Protein AF-A0A7C3VGQ8-F1 (afdb_monomer_lite)

pLDDT: mean 79.87, std 15.28, range [36.5, 98.25]

Secondary structure (DSSP, 8-state):
-------GGGTTTEEEETTEEEEEGGGTT-HHHHHHHHHHHTT-TT-EEEEE-HHHHHHHHTTTTTT--S---HHHHHHHHHHHHHHHHHTT-SEEEEEEETTSEEEEEEEETTEEEEEEEEEHHHHHHHHHHHHHHHS-TT----TTS-EEEEEETTTSTTTS-TTEEEEEEEEEEETTEEEEEEEEEE----------HHHHHHHHHHTTSS-HHHHHHHHHHHHHHHHHHHHTT---

Sequence (240 aa):
MSDIEIPQELKSAVKFNNNKLYVIANYRAHSLFLSLESRLKKQIENLTVEIVPAEDIIKIESGLLALKDNSLTDERIINTYKKIFESAASVSASDIHILKFNELYTDIFFRTDGKLSKYSQATYQEGEQIMRSIYQNISMSDVSYIENSYQAGQIHSFDRAGLLPESVSSIRIQRGPMMNGHYMVLRLLYKENSNKVHVNAAKIGQILLDKKLITQEVLNESLKIQKERKLKGKYIKLGD

Radius of gyration: 28.61 Å; chains: 1; bounding box: 56×46×89 Å

Foldseek 3Di:
DPDLDDPPVCLQAWDDDPLEIEGAQVCCPPPSVVVSQVVVVVVRVSRHYHHDHSVVSVCVVVVVPVPDDPDCDLVNLLVVVLVVQVVLVVLPFQKWKWAQFPQHWIWIWTHDPNDIDTDDIGHNVSSVSNVQSVCVVAADPDDHDDQADWDKGKHACVVPPPSHDPQFGMWIWIKHADPGGIMIMIGTHGDPPPVPVVPPVVNVLVVCCVVVVDDPVVSVVVVVVVVVVVVVVVVVPPDD

Structure (mmCIF, N/CA/C/O backbone):
data_AF-A0A7C3VGQ8-F1
#
_entry.id   AF-A0A7C3VGQ8-F1
#
loop_
_atom_site.group_PDB
_atom_site.id
_atom_site.type_symbol
_atom_site.label_atom_id
_atom_site.label_alt_id
_atom_site.label_comp_id
_atom_site.label_asym_id
_atom_site.label_entity_id
_atom_site.label_seq_id
_atom_site.pdbx_PDB_ins_code
_atom_site.Cartn_x
_atom_site.Cartn_y
_atom_site.Cartn_z
_atom_site.occupancy
_atom_site.B_iso_or_equiv
_atom_site.auth_seq_id
_atom_site.auth_comp_id
_atom_site.auth_asym_id
_atom_site.auth_atom_id
_atom_site.pdbx_PDB_model_num
ATOM 1 N N . MET A 1 1 ? -12.268 -5.706 40.079 1.00 44.88 1 MET A N 1
ATOM 2 C CA . MET A 1 1 ? -12.588 -5.567 38.644 1.00 44.88 1 MET A CA 1
ATOM 3 C C . MET A 1 1 ? -13.644 -6.610 38.356 1.00 44.88 1 MET A C 1
ATOM 5 O O . MET A 1 1 ? -13.401 -7.767 38.656 1.00 44.88 1 MET A O 1
ATOM 9 N N . SER A 1 2 ? -14.841 -6.203 37.951 1.00 48.00 2 SER A N 1
ATOM 10 C CA . SER A 1 2 ? -15.907 -7.131 37.568 1.00 48.00 2 SER A CA 1
ATOM 11 C C . SER A 1 2 ? -15.451 -7.922 36.343 1.00 48.00 2 SER A C 1
ATOM 13 O O . SER A 1 2 ? -15.086 -7.312 35.338 1.00 48.00 2 SER A O 1
ATOM 15 N N . ASP A 1 3 ? -15.449 -9.253 36.430 1.00 61.34 3 ASP A N 1
ATOM 16 C CA . ASP A 1 3 ? -15.195 -10.113 35.275 1.00 61.34 3 ASP A CA 1
ATOM 17 C C . ASP A 1 3 ? -16.254 -9.825 34.212 1.00 61.34 3 ASP A C 1
ATOM 19 O O . ASP A 1 3 ? -17.457 -9.995 34.427 1.00 61.34 3 ASP A O 1
ATOM 23 N N . ILE A 1 4 ? -15.811 -9.312 33.067 1.00 77.06 4 ILE A N 1
ATOM 24 C CA . ILE A 1 4 ? -16.708 -9.005 31.962 1.00 77.06 4 ILE A CA 1
ATOM 25 C C . ILE A 1 4 ? -17.105 -10.311 31.292 1.00 77.06 4 ILE A C 1
ATOM 27 O O . ILE A 1 4 ? -16.309 -10.955 30.610 1.00 77.06 4 ILE A O 1
ATOM 31 N N . GLU A 1 5 ? -18.366 -10.688 31.469 1.00 80.94 5 GLU A N 1
ATOM 32 C CA . GLU A 1 5 ? -18.902 -11.907 30.887 1.00 80.94 5 GLU A CA 1
ATOM 33 C C . GLU A 1 5 ? -19.219 -11.710 29.396 1.00 80.94 5 GLU A C 1
ATOM 35 O O . GLU A 1 5 ? -20.177 -11.027 29.007 1.00 80.94 5 GLU A O 1
ATOM 40 N N . ILE A 1 6 ? -18.383 -12.317 28.551 1.00 85.12 6 ILE A N 1
ATOM 41 C CA . ILE A 1 6 ? -18.597 -12.417 27.105 1.00 85.12 6 ILE A CA 1
ATOM 42 C C . ILE A 1 6 ? -19.493 -13.642 26.831 1.00 85.12 6 ILE A C 1
ATOM 44 O O . ILE A 1 6 ? -19.136 -14.745 27.264 1.00 85.12 6 ILE A O 1
ATOM 48 N N . PRO A 1 7 ? -20.620 -13.487 26.099 1.00 85.56 7 PRO A N 1
ATOM 49 C CA . PRO A 1 7 ? -21.481 -14.601 25.689 1.00 85.56 7 PRO A CA 1
ATOM 50 C C . PRO A 1 7 ? -20.688 -15.727 25.017 1.00 85.56 7 PRO A C 1
ATOM 52 O O . PRO A 1 7 ? -19.769 -15.452 24.243 1.00 85.56 7 PRO A O 1
ATOM 55 N N . GLN A 1 8 ? -21.042 -16.987 25.291 1.00 81.31 8 GLN A N 1
ATOM 56 C CA . GLN A 1 8 ? -20.317 -18.168 24.793 1.00 81.31 8 GLN A CA 1
ATOM 57 C C . GLN A 1 8 ? -20.163 -18.158 23.266 1.00 81.31 8 GLN A C 1
ATOM 59 O O . GLN A 1 8 ? -19.090 -18.451 22.748 1.00 81.31 8 GLN A O 1
ATOM 64 N N . GLU A 1 9 ? -21.202 -17.721 22.559 1.00 83.06 9 GLU A N 1
ATOM 65 C CA . GLU A 1 9 ? -21.267 -17.623 21.101 1.00 83.06 9 GLU A CA 1
ATOM 66 C C . GLU A 1 9 ? -20.282 -16.596 20.527 1.00 83.06 9 GLU A C 1
ATOM 68 O O . GLU A 1 9 ? -19.906 -16.677 19.359 1.00 83.06 9 GLU A O 1
ATOM 73 N N . LEU A 1 10 ? -19.858 -15.624 21.339 1.00 86.19 10 LEU A N 1
ATOM 74 C CA . LEU A 1 10 ? -18.918 -14.577 20.949 1.00 86.19 10 LEU A CA 1
ATOM 75 C C . LEU A 1 10 ? -17.484 -14.861 21.400 1.00 86.19 10 LEU A C 1
ATOM 77 O O . LEU A 1 10 ? -16.573 -14.180 20.936 1.00 86.19 10 LEU A O 1
ATOM 81 N N . LYS A 1 11 ? -17.240 -15.855 22.265 1.00 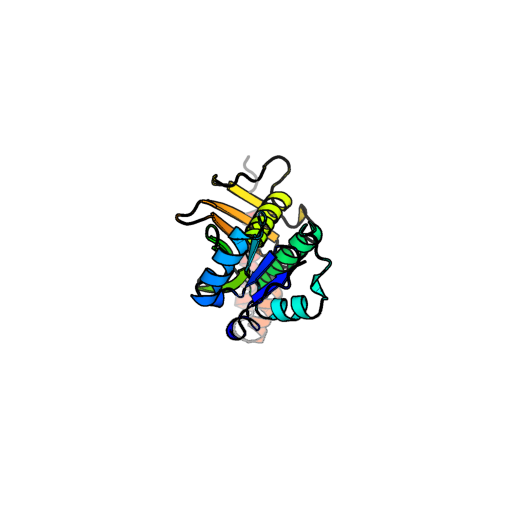83.50 11 LYS A N 1
ATOM 82 C CA . LYS A 1 11 ? -15.909 -16.085 22.861 1.00 83.50 11 LYS A CA 1
ATOM 83 C C . LYS A 1 11 ? -14.807 -16.388 21.850 1.00 83.50 11 LYS A C 1
ATOM 85 O O . LYS A 1 11 ? -13.643 -16.110 22.139 1.00 83.50 11 LYS A O 1
ATOM 90 N N . SER A 1 12 ? -15.154 -16.959 20.699 1.00 81.69 12 SER A N 1
ATOM 91 C CA . SER A 1 12 ? -14.214 -17.250 19.610 1.00 81.69 12 SER A CA 1
ATOM 92 C C . SER A 1 12 ? -13.908 -16.036 18.727 1.00 81.69 12 SER A C 1
ATOM 94 O O . SER A 1 12 ? -12.920 -16.055 18.000 1.00 81.69 12 SER A O 1
ATOM 96 N N . ALA A 1 13 ? -14.732 -14.986 18.781 1.00 83.25 13 ALA A N 1
ATOM 97 C CA . ALA A 1 13 ? -14.664 -13.841 17.872 1.00 83.25 13 ALA A CA 1
ATOM 98 C C . ALA A 1 13 ? -14.472 -12.491 18.573 1.00 83.25 13 ALA A C 1
ATOM 100 O O . ALA A 1 13 ? -14.206 -11.493 17.902 1.00 83.25 13 ALA A O 1
ATOM 101 N N . VAL A 1 14 ? -14.636 -12.447 19.897 1.00 88.44 14 VAL A N 1
ATOM 102 C CA . VAL A 1 14 ? -14.617 -11.230 20.706 1.00 88.44 14 VAL A CA 1
ATOM 103 C C . VAL A 1 14 ? -13.768 -11.447 21.949 1.00 88.44 14 VAL A C 1
ATOM 105 O O . VAL A 1 14 ? -13.950 -12.437 22.659 1.00 88.44 14 VAL A O 1
ATOM 108 N N . LYS A 1 15 ? -12.877 -10.500 22.249 1.00 87.81 15 LYS A N 1
ATOM 109 C CA . LYS A 1 15 ? -12.087 -10.480 23.489 1.00 87.81 15 LYS A CA 1
ATOM 110 C C . LYS A 1 15 ? -12.128 -9.099 24.119 1.00 87.81 15 LYS A C 1
ATOM 112 O O . LYS A 1 15 ? -12.192 -8.094 23.420 1.00 87.81 15 LYS A O 1
ATOM 117 N N . PHE A 1 16 ? -12.071 -9.054 25.442 1.00 86.25 16 PHE A N 1
ATOM 118 C CA . PHE A 1 16 ? -12.001 -7.813 26.201 1.00 86.25 16 PHE A CA 1
ATOM 119 C C . PHE A 1 16 ? -10.671 -7.745 26.954 1.00 86.25 16 PHE A C 1
ATOM 121 O O . PHE A 1 16 ? -10.320 -8.691 27.654 1.00 86.25 16 PHE A O 1
ATOM 128 N N . ASN A 1 17 ? -9.939 -6.640 26.816 1.00 82.94 17 ASN A N 1
ATOM 129 C CA . ASN A 1 17 ? -8.706 -6.384 27.561 1.00 82.94 17 ASN A CA 1
ATOM 130 C C . ASN A 1 17 ? -8.489 -4.868 27.717 1.00 82.94 17 ASN A C 1
ATOM 132 O O . ASN A 1 17 ? -8.657 -4.140 26.749 1.00 82.94 17 ASN A O 1
ATOM 136 N N . ASN A 1 18 ? -8.113 -4.380 28.904 1.00 78.50 18 ASN A N 1
ATOM 137 C CA . ASN A 1 18 ? -7.766 -2.970 29.168 1.00 78.50 18 ASN A CA 1
ATOM 138 C C . ASN A 1 18 ? -8.744 -1.933 28.573 1.00 78.50 18 ASN A C 1
ATOM 140 O O . ASN A 1 18 ? -8.329 -0.996 27.893 1.00 78.50 18 ASN A O 1
ATOM 144 N N . ASN A 1 19 ? -10.052 -2.101 28.807 1.00 82.19 19 ASN A N 1
ATOM 145 C CA . ASN A 1 19 ? -11.114 -1.239 28.257 1.00 82.19 19 ASN A CA 1
ATOM 146 C C . ASN A 1 19 ? -11.184 -1.213 26.714 1.00 82.19 19 ASN A C 1
ATOM 148 O O . ASN A 1 19 ? -11.828 -0.340 26.132 1.00 82.19 19 ASN A O 1
ATOM 152 N N . LYS A 1 20 ? -10.568 -2.191 26.047 1.00 84.06 20 LYS A N 1
ATOM 153 C CA . LYS A 1 20 ? -10.696 -2.453 24.613 1.00 84.06 20 LYS A CA 1
ATOM 154 C C . LYS A 1 20 ? -11.477 -3.732 24.371 1.00 84.06 20 LYS A C 1
ATOM 156 O O . LYS A 1 20 ? -11.222 -4.764 24.993 1.00 84.06 20 LYS A O 1
ATOM 161 N N . LEU A 1 21 ? -12.416 -3.659 23.437 1.00 88.88 21 LEU A N 1
ATOM 162 C CA . LEU A 1 21 ? -13.170 -4.790 22.925 1.00 88.88 21 LEU A CA 1
ATOM 163 C C . LEU A 1 21 ? -12.677 -5.106 21.512 1.00 88.88 21 LEU A C 1
ATOM 165 O O . LEU A 1 21 ? -12.912 -4.348 20.575 1.00 88.88 21 LEU A O 1
ATOM 169 N N . TYR A 1 22 ? -11.990 -6.227 21.367 1.00 86.75 22 TYR A N 1
ATOM 170 C CA . TYR A 1 22 ? -11.474 -6.722 20.100 1.00 86.75 22 TYR A CA 1
ATOM 171 C C . TYR A 1 22 ? -12.524 -7.607 19.441 1.00 86.75 22 TYR A C 1
ATOM 173 O O . TYR A 1 22 ? -13.058 -8.492 20.107 1.00 86.75 22 TYR A O 1
ATOM 181 N N . VAL A 1 23 ? -12.829 -7.388 18.163 1.00 89.75 23 VAL A N 1
ATOM 182 C CA . VAL A 1 23 ? -13.857 -8.142 17.429 1.00 89.75 23 VAL A CA 1
ATOM 183 C C . VAL A 1 23 ? -13.416 -8.460 16.005 1.00 89.75 23 VAL A C 1
ATOM 185 O O . VAL A 1 23 ? -12.839 -7.622 15.322 1.00 89.75 23 VAL A O 1
ATOM 188 N N . ILE A 1 24 ? -13.715 -9.660 15.515 1.00 84.31 24 ILE A N 1
ATOM 189 C CA . ILE A 1 24 ? -13.504 -9.991 14.097 1.00 84.31 24 ILE A CA 1
ATOM 190 C C . ILE A 1 24 ? -14.493 -9.199 13.234 1.00 84.31 24 ILE A C 1
ATOM 192 O O . ILE A 1 24 ? -15.669 -9.105 13.581 1.00 84.31 24 ILE A O 1
ATOM 196 N N . ALA A 1 25 ? -14.057 -8.679 12.081 1.00 78.06 25 ALA A N 1
ATOM 197 C CA . ALA A 1 25 ? -14.872 -7.816 11.210 1.00 78.06 25 ALA A CA 1
ATOM 198 C C . ALA A 1 25 ? -16.295 -8.357 10.952 1.00 78.06 25 ALA A C 1
ATOM 200 O O . ALA A 1 25 ? -17.276 -7.630 11.103 1.00 78.06 25 ALA A O 1
ATOM 201 N N . ASN A 1 26 ? -16.421 -9.658 10.671 1.00 78.06 26 ASN A N 1
ATOM 202 C CA . ASN A 1 26 ? -17.703 -10.314 10.380 1.00 78.06 26 ASN A CA 1
ATOM 203 C C . ASN A 1 26 ? -18.673 -10.360 11.579 1.00 78.06 26 ASN A C 1
ATOM 205 O O . ASN A 1 26 ? -19.868 -10.563 11.390 1.00 78.06 26 ASN A O 1
ATOM 209 N N . TYR A 1 27 ? -18.179 -10.161 12.803 1.00 84.25 27 TYR A N 1
ATOM 210 C CA . TYR A 1 27 ? -18.972 -10.174 14.035 1.00 84.25 27 TYR A CA 1
ATOM 211 C C . TYR A 1 27 ? -19.335 -8.772 14.537 1.00 84.25 27 TYR A C 1
ATOM 213 O O . TYR A 1 27 ? -20.132 -8.645 15.465 1.00 84.25 27 TYR A O 1
ATOM 221 N N . ARG A 1 28 ? -18.829 -7.703 13.903 1.00 84.62 28 ARG A N 1
ATOM 222 C CA . ARG A 1 28 ? -19.095 -6.313 14.313 1.00 84.62 28 ARG A CA 1
ATOM 223 C C . ARG A 1 28 ? -20.581 -5.943 14.274 1.00 84.62 28 ARG A C 1
ATOM 225 O O . ARG A 1 28 ? -21.036 -5.172 15.119 1.00 84.62 28 ARG A O 1
ATOM 232 N N . ALA A 1 29 ? -21.308 -6.478 13.293 1.00 83.69 29 ALA A N 1
ATOM 233 C CA . ALA A 1 29 ? -22.745 -6.273 13.107 1.00 83.69 29 ALA A CA 1
ATOM 234 C C . ALA A 1 29 ? -23.602 -7.382 13.749 1.00 83.69 29 ALA A C 1
ATOM 236 O O . ALA A 1 29 ? -24.825 -7.374 13.619 1.00 83.69 29 ALA A O 1
ATOM 237 N N . HIS A 1 30 ? -22.982 -8.347 14.438 1.00 87.19 30 HIS A N 1
ATOM 238 C CA . HIS A 1 30 ? -23.707 -9.431 15.088 1.00 87.19 30 HIS A CA 1
ATOM 239 C C . HIS A 1 30 ? -24.573 -8.874 16.228 1.00 87.19 30 HIS A C 1
ATOM 241 O O . HIS A 1 30 ? -24.090 -8.118 17.073 1.00 87.19 30 HIS A O 1
ATOM 247 N N . SER A 1 31 ? -25.846 -9.270 16.295 1.00 86.75 31 SER A N 1
ATOM 248 C CA . SER A 1 31 ? -26.821 -8.732 17.262 1.00 86.75 31 SER A CA 1
ATOM 249 C C . SER A 1 31 ? -26.349 -8.852 18.718 1.00 86.75 31 SER A C 1
ATOM 251 O O . SER A 1 31 ? -26.423 -7.891 19.485 1.00 86.75 31 SER A O 1
ATOM 253 N N . LEU A 1 32 ? -25.782 -10.007 19.082 1.00 89.8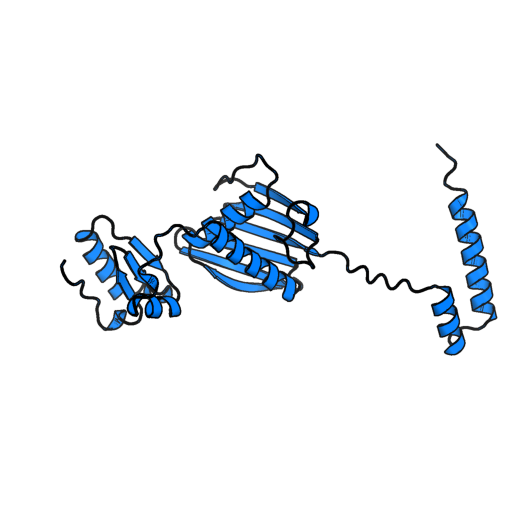1 32 LEU A N 1
ATOM 254 C CA . LEU A 1 32 ? -25.200 -10.235 20.410 1.00 89.81 32 LEU A CA 1
ATOM 255 C C . LEU A 1 32 ? -24.013 -9.308 20.710 1.00 89.81 32 LEU A C 1
ATOM 257 O O . LEU A 1 32 ? -23.862 -8.861 21.845 1.00 89.81 32 LEU A O 1
ATOM 261 N N . PHE A 1 33 ? -23.183 -8.997 19.708 1.00 91.38 33 PHE A N 1
ATOM 262 C CA . PHE A 1 33 ? -22.040 -8.106 19.891 1.00 91.38 33 PHE A CA 1
ATOM 263 C C . PHE A 1 33 ? -22.501 -6.674 20.159 1.00 91.38 33 PHE A C 1
ATOM 265 O O . PHE A 1 33 ? -22.016 -6.040 21.090 1.00 91.38 33 PHE A O 1
ATOM 272 N N . LEU A 1 34 ? -23.487 -6.187 19.402 1.00 90.12 34 LEU A N 1
ATOM 273 C CA . LEU A 1 34 ? -24.065 -4.855 19.601 1.00 90.12 34 LEU A CA 1
ATOM 274 C C . LEU A 1 34 ? -24.692 -4.706 20.995 1.00 90.12 34 LEU A C 1
ATOM 276 O O . LEU A 1 34 ? -24.525 -3.677 21.652 1.00 90.12 34 LEU A O 1
ATOM 280 N N . SER A 1 35 ? -25.377 -5.752 21.470 1.00 90.56 35 SER A N 1
ATOM 281 C CA . SER A 1 35 ? -25.932 -5.794 22.827 1.00 90.56 35 SER A CA 1
ATOM 282 C C . SER A 1 35 ? -24.833 -5.741 23.896 1.00 90.56 35 SER A C 1
ATOM 284 O O . SER A 1 35 ? -24.914 -4.939 24.831 1.00 90.56 35 SER A O 1
ATOM 286 N N . LEU A 1 36 ? -23.768 -6.535 23.724 1.00 90.50 36 LEU A N 1
ATOM 287 C CA . LEU A 1 36 ? -22.600 -6.537 24.605 1.00 90.50 36 LEU A CA 1
ATOM 288 C C . LEU A 1 36 ? -21.909 -5.167 24.631 1.00 90.50 36 LEU A C 1
ATOM 290 O O . LEU A 1 36 ? -21.672 -4.628 25.709 1.00 90.50 36 LEU A O 1
ATOM 294 N N . GLU A 1 37 ? -21.627 -4.587 23.464 1.00 90.38 37 GLU A N 1
ATOM 295 C CA . GLU A 1 37 ? -21.007 -3.267 23.317 1.00 90.38 37 GLU A CA 1
ATOM 296 C C . GLU A 1 37 ? -21.832 -2.193 24.040 1.00 90.38 37 GLU A C 1
ATOM 298 O O . GLU A 1 37 ? -21.289 -1.432 24.839 1.00 90.38 37 GLU A O 1
ATOM 303 N N . SER A 1 38 ? -23.152 -2.158 23.820 1.00 88.62 38 SER A N 1
ATOM 304 C CA . SER A 1 38 ? -24.051 -1.199 24.476 1.00 88.62 38 SER A CA 1
ATOM 305 C C . SER A 1 38 ? -24.035 -1.334 26.001 1.00 88.62 38 SER A C 1
ATOM 307 O O . SER A 1 38 ? -23.997 -0.331 26.716 1.00 88.62 38 SER A O 1
ATOM 309 N N . ARG A 1 39 ? -24.021 -2.571 26.513 1.00 90.62 39 ARG A N 1
ATOM 310 C CA . ARG A 1 39 ? -23.932 -2.850 27.951 1.00 90.62 39 ARG A CA 1
ATOM 311 C C . ARG A 1 39 ? -22.605 -2.369 28.536 1.00 90.62 39 ARG A C 1
ATOM 313 O O . ARG A 1 39 ? -22.610 -1.717 29.576 1.00 90.62 39 ARG A O 1
ATOM 320 N N . LEU A 1 40 ? -21.492 -2.648 27.860 1.00 89.81 40 LEU A N 1
ATOM 321 C CA . LEU A 1 40 ? -20.157 -2.285 28.336 1.00 89.81 40 LEU A CA 1
ATOM 322 C C . LEU A 1 40 ? -19.886 -0.784 28.260 1.00 89.81 40 LEU A C 1
ATOM 324 O O . LEU A 1 40 ? -19.290 -0.246 29.186 1.00 89.81 40 LEU A O 1
ATOM 328 N N . LYS A 1 41 ? -20.391 -0.082 27.239 1.00 88.88 41 LYS A N 1
ATOM 329 C CA . LYS A 1 41 ? -20.290 1.386 27.153 1.00 88.88 41 LYS A CA 1
ATOM 330 C C . LYS A 1 41 ? -20.967 2.106 28.321 1.00 88.88 41 LYS A C 1
ATOM 332 O O . LYS A 1 41 ? -20.556 3.200 28.676 1.00 88.88 41 LYS A O 1
ATOM 337 N N . LYS A 1 42 ? -21.991 1.501 28.936 1.00 87.00 42 LYS A N 1
ATOM 338 C CA . LYS A 1 42 ? -22.633 2.050 30.146 1.00 87.00 42 LYS A CA 1
ATOM 339 C C . LYS A 1 42 ? -21.801 1.849 31.413 1.00 87.00 42 LYS A C 1
ATOM 341 O O . LYS A 1 42 ? -22.026 2.547 32.392 1.00 87.00 42 LYS A O 1
ATOM 346 N N . GLN A 1 43 ? -20.901 0.867 31.416 1.00 86.75 43 GLN A N 1
ATOM 347 C CA . GLN A 1 43 ? -20.094 0.492 32.580 1.00 86.75 43 GLN A CA 1
ATOM 348 C C . GLN A 1 43 ? -18.664 1.038 32.506 1.00 86.75 43 GLN A C 1
ATOM 350 O O . GLN A 1 43 ? -18.031 1.227 33.540 1.00 86.75 43 GLN A O 1
ATOM 355 N N . ILE A 1 44 ? -18.150 1.266 31.295 1.00 86.62 44 ILE A N 1
ATOM 356 C CA . ILE A 1 44 ? -16.763 1.636 31.021 1.00 86.62 44 ILE A CA 1
ATOM 357 C C . ILE A 1 44 ? -16.763 2.893 30.158 1.00 86.62 44 ILE A C 1
ATOM 359 O O . ILE A 1 44 ? -17.060 2.845 28.966 1.00 86.62 44 ILE A O 1
ATOM 363 N N . GLU A 1 45 ? -16.386 4.008 30.776 1.00 78.12 45 GLU A N 1
ATOM 364 C CA . GLU A 1 45 ? -16.447 5.349 30.186 1.00 78.12 45 GLU A CA 1
ATOM 365 C C . GLU A 1 45 ? -15.532 5.508 28.955 1.00 78.12 45 GLU A C 1
ATOM 367 O O . GLU A 1 45 ? -15.892 6.177 27.994 1.00 78.12 45 GLU A O 1
ATOM 372 N N . ASN A 1 46 ? -14.396 4.799 28.931 1.00 82.56 46 ASN A N 1
ATOM 373 C CA . ASN A 1 46 ? -13.408 4.835 27.843 1.00 82.56 46 ASN A CA 1
ATOM 374 C C . ASN A 1 46 ? -13.356 3.527 27.035 1.00 82.56 46 ASN A C 1
ATOM 376 O O . ASN A 1 46 ? -12.281 3.098 26.607 1.00 82.56 46 ASN A O 1
ATOM 380 N N . LEU A 1 47 ? -14.497 2.849 26.862 1.00 85.31 47 LEU A N 1
ATOM 381 C CA . LEU A 1 47 ? -14.542 1.624 26.065 1.00 85.31 47 LEU A CA 1
ATOM 382 C C . LEU A 1 47 ? -14.249 1.931 24.593 1.00 85.31 47 LEU A C 1
ATOM 384 O O . LEU A 1 47 ? -14.996 2.657 23.936 1.00 85.31 47 LEU A O 1
ATOM 388 N N . THR A 1 48 ? -13.217 1.297 24.050 1.00 83.12 48 THR A N 1
ATOM 389 C CA . THR A 1 48 ? -12.898 1.354 22.618 1.00 83.12 48 THR A CA 1
ATOM 390 C C . THR A 1 48 ? -13.127 -0.005 21.970 1.00 83.12 48 THR A C 1
ATOM 392 O O . THR A 1 48 ? -12.962 -1.043 22.606 1.00 83.12 48 THR A O 1
ATOM 395 N N . VAL A 1 49 ? -13.562 -0.008 20.710 1.00 84.19 49 VAL A N 1
ATOM 396 C CA . VAL A 1 49 ? -13.794 -1.235 19.938 1.00 84.19 49 VAL A CA 1
ATOM 397 C C . VAL A 1 49 ? -12.788 -1.283 18.800 1.00 84.19 49 VAL A C 1
ATOM 399 O O . VAL A 1 49 ? -12.709 -0.342 18.014 1.00 84.19 49 VAL A O 1
ATOM 402 N N . GLU A 1 50 ? -12.039 -2.375 18.707 1.00 83.25 50 GLU A N 1
ATOM 403 C CA . GLU A 1 50 ? -11.007 -2.580 17.697 1.00 83.25 50 GLU A CA 1
ATOM 404 C C . GLU A 1 50 ? -11.356 -3.804 16.852 1.00 83.25 50 GLU A C 1
ATOM 406 O O . GLU A 1 50 ? -11.613 -4.891 17.373 1.00 83.25 50 GLU A O 1
ATOM 411 N N . ILE A 1 51 ? -11.402 -3.624 15.533 1.00 81.56 51 ILE A N 1
ATOM 412 C CA . ILE A 1 51 ? -11.628 -4.736 14.615 1.00 81.56 51 ILE A CA 1
ATOM 413 C C . ILE A 1 51 ? -10.286 -5.402 14.342 1.00 81.56 51 ILE A C 1
ATOM 415 O O . ILE A 1 51 ? -9.362 -4.734 13.891 1.00 81.56 51 ILE A O 1
ATOM 419 N N . VAL A 1 52 ? -10.189 -6.708 14.576 1.00 80.19 52 VAL A N 1
ATOM 420 C CA . VAL A 1 52 ? -8.944 -7.465 14.406 1.00 80.19 52 VAL A CA 1
ATOM 421 C C . VAL A 1 52 ? -9.136 -8.690 13.505 1.00 80.19 52 VAL A C 1
ATOM 423 O O . VAL A 1 52 ? -10.234 -9.252 13.441 1.00 80.19 52 VAL A O 1
ATOM 426 N N . PRO A 1 53 ? -8.086 -9.142 12.801 1.00 73.31 53 PRO A N 1
ATOM 427 C CA . PRO A 1 53 ? -8.072 -10.446 12.148 1.00 73.31 53 PRO A CA 1
ATOM 428 C C . PRO A 1 53 ? -8.343 -11.594 13.132 1.00 73.31 53 PRO A C 1
ATOM 430 O O . PRO A 1 53 ? -7.987 -11.528 14.309 1.00 73.31 53 PRO A O 1
ATOM 433 N N . ALA A 1 54 ? -8.916 -12.696 12.639 1.00 72.25 54 ALA A N 1
ATOM 434 C CA . ALA A 1 54 ? -9.211 -13.877 13.459 1.00 72.25 54 ALA A CA 1
ATOM 435 C C . ALA A 1 54 ? -7.962 -14.463 14.147 1.00 72.25 54 ALA A C 1
ATOM 437 O O . ALA A 1 54 ? -8.037 -14.940 15.276 1.00 72.25 54 ALA A O 1
ATOM 438 N N . GLU A 1 55 ? -6.802 -14.384 13.492 1.00 70.56 55 GLU A N 1
ATOM 439 C CA . GLU A 1 55 ? -5.523 -14.831 14.053 1.00 70.56 55 GLU A CA 1
ATOM 440 C C . GLU A 1 55 ? -5.066 -14.017 15.271 1.00 70.56 55 GLU A C 1
ATOM 442 O O . GLU A 1 55 ? -4.377 -14.549 16.142 1.00 70.56 55 GLU A O 1
ATOM 447 N N . ASP A 1 56 ? -5.459 -12.747 15.364 1.00 72.81 56 ASP A N 1
ATOM 448 C CA . ASP A 1 56 ? -5.030 -11.863 16.444 1.00 72.81 56 ASP A CA 1
ATOM 449 C C . ASP A 1 56 ? -5.883 -12.054 17.703 1.00 72.81 56 ASP A C 1
ATOM 451 O O . ASP A 1 56 ? -5.364 -11.924 18.808 1.00 72.81 56 ASP A O 1
ATOM 455 N N . ILE A 1 57 ? -7.141 -12.494 17.569 1.00 77.69 57 ILE A N 1
ATOM 456 C CA . ILE A 1 57 ? -7.996 -12.887 18.707 1.00 77.69 57 ILE A CA 1
ATOM 457 C C . ILE A 1 57 ? -7.338 -13.982 19.559 1.00 77.69 57 ILE A C 1
ATOM 459 O O . ILE A 1 57 ? -7.341 -13.897 20.789 1.00 77.69 57 ILE A O 1
ATOM 463 N N . ILE A 1 58 ? -6.730 -14.980 18.911 1.00 69.31 58 ILE A N 1
ATOM 464 C CA . ILE A 1 58 ? -6.044 -16.096 19.581 1.00 69.31 58 ILE A CA 1
ATOM 465 C C . ILE A 1 58 ? -4.796 -15.590 20.321 1.00 69.31 58 ILE A C 1
ATOM 467 O O . ILE A 1 58 ? -4.539 -15.972 21.462 1.00 69.31 58 ILE A O 1
ATOM 471 N N . LYS A 1 59 ? -4.039 -14.681 19.695 1.00 68.94 59 LYS A N 1
ATOM 472 C CA . LYS A 1 59 ? -2.831 -14.076 20.281 1.00 68.94 59 LYS A CA 1
ATOM 473 C C . LYS A 1 59 ? -3.155 -13.150 21.470 1.00 68.94 59 LYS A C 1
ATOM 475 O O . LYS A 1 59 ? -2.329 -13.005 22.372 1.00 68.94 59 LYS A O 1
ATOM 480 N N . ILE A 1 60 ? -4.336 -12.516 21.479 1.00 70.94 60 ILE A N 1
ATOM 481 C CA . ILE A 1 60 ? -4.838 -11.705 22.606 1.00 70.94 60 ILE A CA 1
ATOM 482 C C . ILE A 1 60 ? -5.173 -12.608 23.795 1.00 70.94 60 ILE A C 1
ATOM 484 O O . ILE A 1 60 ? -4.802 -12.291 24.922 1.00 70.94 60 ILE A O 1
ATOM 488 N N . GLU A 1 61 ? -5.822 -13.746 23.545 1.00 68.62 61 GLU A N 1
ATOM 489 C CA . GLU A 1 61 ? -6.182 -14.728 24.574 1.00 68.62 61 GLU A CA 1
ATOM 490 C C . GLU A 1 61 ? -4.964 -15.378 25.234 1.00 68.62 61 GLU A C 1
ATOM 492 O O . GLU A 1 61 ? -4.940 -15.544 26.450 1.00 68.62 61 GLU A O 1
ATOM 497 N N . SER A 1 62 ? -3.917 -15.679 24.464 1.00 64.75 62 SER A N 1
ATOM 498 C CA . SER A 1 62 ? -2.683 -16.259 25.004 1.00 64.75 62 SER A CA 1
ATOM 499 C C . SER A 1 62 ? -1.802 -15.255 25.764 1.00 64.75 62 SER A C 1
ATOM 501 O O . SER A 1 62 ? -0.671 -15.587 26.116 1.00 64.75 62 SER A O 1
ATOM 503 N N . GLY A 1 63 ? -2.256 -14.010 25.963 1.00 57.25 63 GLY A N 1
ATOM 504 C CA . GLY A 1 63 ? -1.498 -12.954 26.642 1.00 57.25 63 GLY A CA 1
ATOM 505 C C . GLY A 1 63 ? -0.278 -12.436 25.869 1.00 57.25 63 GLY A C 1
ATOM 506 O O . GLY A 1 63 ? 0.399 -11.529 26.347 1.00 57.25 63 GLY A O 1
ATOM 507 N N . LEU A 1 64 ? -0.009 -12.942 24.657 1.00 54.12 64 LEU A N 1
ATOM 508 C CA . LEU A 1 64 ? 1.144 -12.525 23.845 1.00 54.12 64 LEU A CA 1
ATOM 509 C C . LEU A 1 64 ? 1.022 -11.075 23.349 1.00 54.12 64 LEU A C 1
ATOM 511 O O . LEU A 1 64 ? 2.029 -10.435 23.056 1.00 54.12 64 LEU A O 1
ATOM 515 N N . LEU A 1 65 ? -0.204 -10.556 23.243 1.00 49.81 65 LEU A N 1
ATOM 516 C CA . LEU A 1 65 ? -0.484 -9.189 22.789 1.00 49.81 65 LEU A CA 1
ATOM 517 C C . LEU A 1 65 ? -0.584 -8.150 23.921 1.00 49.81 65 LEU A C 1
ATOM 519 O O . LEU A 1 65 ? -0.715 -6.964 23.627 1.00 49.81 65 LEU A O 1
ATOM 523 N N . ALA A 1 66 ? -0.457 -8.541 25.195 1.00 44.69 66 ALA A N 1
ATOM 524 C CA . ALA A 1 66 ? -0.630 -7.645 26.349 1.00 44.69 66 ALA A CA 1
ATOM 525 C C . ALA A 1 66 ? 0.475 -6.571 26.531 1.00 44.69 66 ALA A C 1
ATOM 527 O O . ALA A 1 66 ? 0.454 -5.836 27.514 1.00 44.69 66 ALA A O 1
ATOM 528 N N . LEU A 1 67 ? 1.415 -6.433 25.586 1.00 40.97 67 LEU A N 1
ATOM 529 C CA . LEU A 1 67 ? 2.511 -5.449 25.608 1.00 40.97 67 LEU A CA 1
ATOM 530 C C . LEU A 1 67 ? 2.606 -4.592 24.333 1.00 40.97 67 LEU A C 1
ATOM 532 O O . LEU A 1 67 ? 3.687 -4.124 23.979 1.00 40.97 67 LEU A O 1
ATOM 536 N N . LYS A 1 68 ? 1.504 -4.370 23.610 1.00 39.69 68 LYS A N 1
ATOM 537 C CA . LYS A 1 68 ? 1.482 -3.374 22.526 1.00 39.69 68 LYS A CA 1
ATOM 538 C C . LYS A 1 68 ? 0.617 -2.187 22.904 1.00 39.69 68 LYS A C 1
ATOM 540 O O . LYS A 1 68 ? -0.525 -2.050 22.476 1.00 39.69 68 LYS A O 1
ATOM 545 N N . ASP A 1 69 ? 1.214 -1.331 23.723 1.00 36.50 69 ASP A N 1
ATOM 546 C CA . ASP A 1 69 ? 0.808 0.060 23.820 1.00 36.50 69 ASP A CA 1
ATOM 547 C C . ASP A 1 69 ? 0.779 0.678 22.410 1.00 36.50 69 ASP A C 1
ATOM 549 O O . ASP A 1 69 ? 1.619 0.374 21.554 1.00 36.50 69 ASP A O 1
ATOM 553 N N . ASN A 1 70 ? -0.259 1.461 22.136 1.00 39.34 70 ASN A N 1
ATOM 554 C CA . ASN A 1 70 ? -0.783 1.724 20.793 1.00 39.34 70 ASN A CA 1
ATOM 555 C C . ASN A 1 70 ? -0.048 2.861 20.064 1.00 39.34 70 ASN A C 1
ATOM 557 O O . ASN A 1 70 ? -0.657 3.704 19.410 1.00 39.34 70 ASN A O 1
ATOM 561 N N . SER A 1 71 ? 1.278 2.834 20.122 1.00 40.66 71 SER A N 1
ATOM 562 C CA . SER A 1 71 ? 2.146 3.539 19.188 1.00 40.66 71 SER A CA 1
ATOM 563 C C . SER A 1 71 ? 2.687 2.478 18.243 1.00 40.66 71 SER A C 1
ATOM 565 O O . SER A 1 71 ? 3.649 1.773 18.545 1.00 40.66 71 SER A O 1
ATOM 567 N N . LEU A 1 72 ? 2.042 2.297 17.093 1.00 52.12 72 LEU A N 1
ATOM 568 C CA . LEU A 1 72 ? 2.709 1.707 15.938 1.00 52.12 72 LEU A CA 1
ATOM 569 C C . LEU A 1 72 ? 4.009 2.503 15.750 1.00 52.12 72 LEU A C 1
ATOM 571 O O . LEU A 1 72 ? 3.961 3.645 15.312 1.00 52.12 72 LEU A O 1
ATOM 575 N N . THR A 1 73 ? 5.147 1.949 16.188 1.00 57.78 73 THR A N 1
ATOM 576 C CA . THR A 1 73 ? 6.442 2.616 16.034 1.00 57.78 73 THR A CA 1
ATOM 577 C C . THR A 1 73 ? 6.608 2.976 14.565 1.00 57.78 73 THR A C 1
ATOM 579 O O . THR A 1 73 ? 6.233 2.179 13.697 1.00 57.78 73 THR A O 1
ATOM 582 N N . ASP A 1 74 ? 7.146 4.163 14.277 1.00 67.75 74 ASP A N 1
ATOM 583 C CA . ASP A 1 74 ? 7.317 4.635 12.898 1.00 67.75 74 ASP A CA 1
ATOM 584 C C . ASP A 1 74 ? 8.007 3.564 12.038 1.00 67.75 74 ASP A C 1
ATOM 586 O O . ASP A 1 74 ? 7.589 3.292 10.916 1.00 67.75 74 ASP A O 1
ATOM 590 N N . GLU A 1 75 ? 8.967 2.839 12.618 1.00 77.38 75 GLU A N 1
ATOM 591 C CA . GLU A 1 75 ? 9.651 1.706 11.994 1.00 77.38 75 GLU A CA 1
ATOM 592 C C . GLU A 1 75 ? 8.717 0.546 11.600 1.00 77.38 75 GLU A C 1
ATOM 594 O O . GLU A 1 75 ? 8.848 -0.008 10.506 1.00 77.38 75 GLU A O 1
ATOM 599 N N . ARG A 1 76 ? 7.743 0.173 12.445 1.00 82.06 76 ARG A N 1
ATOM 600 C CA . ARG A 1 76 ? 6.782 -0.893 12.120 1.00 82.06 76 ARG A CA 1
ATOM 601 C C . ARG A 1 76 ? 5.914 -0.494 10.932 1.00 82.06 76 ARG A C 1
ATOM 603 O O . ARG A 1 76 ? 5.731 -1.311 10.035 1.00 82.06 76 ARG A O 1
ATOM 610 N N . ILE A 1 77 ? 5.418 0.743 10.902 1.00 85.69 77 ILE A N 1
ATOM 611 C CA . ILE A 1 77 ? 4.624 1.255 9.773 1.00 85.69 77 ILE A CA 1
ATOM 612 C C . ILE A 1 77 ? 5.462 1.301 8.499 1.00 85.69 77 ILE A C 1
ATOM 614 O O . ILE A 1 77 ? 4.998 0.848 7.450 1.00 85.69 77 ILE A O 1
ATOM 618 N N . ILE A 1 78 ? 6.705 1.779 8.607 1.00 86.25 78 ILE A N 1
ATOM 619 C CA . ILE A 1 78 ? 7.665 1.805 7.503 1.00 86.25 78 ILE A CA 1
ATOM 620 C C . ILE A 1 78 ? 7.860 0.404 6.928 1.00 86.25 78 ILE A C 1
ATOM 622 O O . ILE A 1 78 ? 7.693 0.191 5.728 1.00 86.25 78 ILE A O 1
ATOM 626 N N . ASN A 1 79 ? 8.137 -0.577 7.782 1.00 88.62 79 ASN A N 1
ATOM 627 C CA . ASN A 1 79 ? 8.317 -1.959 7.355 1.00 88.62 79 ASN A CA 1
ATOM 628 C C . ASN A 1 79 ? 7.038 -2.556 6.750 1.00 88.62 79 ASN A C 1
ATOM 630 O O . ASN A 1 79 ? 7.120 -3.333 5.799 1.00 88.62 79 ASN A O 1
ATOM 634 N N . THR A 1 80 ? 5.857 -2.180 7.246 1.00 89.62 80 THR A N 1
ATOM 635 C CA . THR A 1 80 ? 4.577 -2.620 6.679 1.00 89.62 80 THR A CA 1
ATOM 636 C C . THR A 1 80 ? 4.407 -2.143 5.241 1.00 89.62 80 THR A C 1
ATOM 638 O O . THR A 1 80 ? 4.175 -2.971 4.359 1.00 89.62 80 THR A O 1
ATOM 641 N N . TYR A 1 81 ? 4.549 -0.844 4.956 1.00 90.81 81 TYR A N 1
ATOM 642 C CA . TYR A 1 81 ? 4.354 -0.378 3.580 1.00 90.81 81 TYR A CA 1
ATOM 643 C C . TYR A 1 81 ? 5.509 -0.753 2.646 1.00 90.81 81 TYR A C 1
ATOM 645 O O . TYR A 1 81 ? 5.266 -0.957 1.459 1.00 90.81 81 TYR A O 1
ATOM 653 N N . LYS A 1 82 ? 6.735 -0.944 3.157 1.00 91.75 82 LYS A N 1
ATOM 654 C CA . LYS A 1 82 ? 7.833 -1.532 2.370 1.00 91.75 82 LYS A CA 1
ATOM 655 C C . LYS A 1 82 ? 7.463 -2.918 1.846 1.00 91.75 82 LYS A C 1
ATOM 657 O O . LYS A 1 82 ? 7.585 -3.158 0.650 1.00 91.75 82 LYS A O 1
ATOM 662 N N . LYS A 1 83 ? 6.904 -3.786 2.698 1.00 93.12 83 LYS A N 1
ATOM 663 C CA . LYS A 1 83 ? 6.410 -5.111 2.279 1.00 93.12 83 LYS A CA 1
ATOM 664 C C . LYS A 1 83 ? 5.302 -5.019 1.233 1.00 93.12 83 LYS A C 1
ATOM 666 O O . LYS A 1 83 ? 5.247 -5.851 0.329 1.00 93.12 83 LYS A O 1
ATOM 671 N N . ILE A 1 84 ? 4.424 -4.015 1.333 1.00 95.00 84 ILE A N 1
ATOM 672 C CA . ILE A 1 84 ? 3.405 -3.749 0.306 1.00 95.00 84 ILE A CA 1
ATOM 673 C C . ILE A 1 84 ? 4.088 -3.397 -1.022 1.00 95.00 84 ILE A C 1
ATOM 675 O O . ILE A 1 84 ? 3.718 -3.953 -2.053 1.00 95.00 84 ILE A O 1
ATOM 679 N N . PHE A 1 85 ? 5.099 -2.523 -1.012 1.00 94.94 85 PHE A N 1
ATOM 680 C CA . PHE A 1 85 ? 5.831 -2.142 -2.224 1.00 94.94 85 PHE A CA 1
ATOM 681 C C . PHE A 1 85 ? 6.588 -3.322 -2.834 1.00 94.94 85 PHE A C 1
ATOM 683 O O . PHE A 1 85 ? 6.528 -3.516 -4.044 1.00 94.94 85 PHE A O 1
ATOM 690 N N . GLU A 1 86 ? 7.260 -4.129 -2.014 1.00 94.75 86 GLU A N 1
ATOM 691 C CA . GLU A 1 86 ? 7.954 -5.345 -2.452 1.00 94.75 86 GLU A CA 1
ATOM 692 C C . GLU A 1 86 ? 6.985 -6.353 -3.075 1.00 94.75 86 GLU A C 1
ATOM 694 O O . GLU A 1 86 ? 7.254 -6.884 -4.150 1.00 94.75 86 GLU A O 1
ATOM 699 N N . SER A 1 87 ? 5.829 -6.567 -2.443 1.00 94.81 87 SER A N 1
ATOM 700 C CA . SER A 1 87 ? 4.799 -7.484 -2.944 1.00 94.81 87 SER A CA 1
ATOM 701 C C . SER A 1 87 ? 4.151 -6.978 -4.231 1.00 94.81 87 SER A C 1
ATOM 703 O O . SER A 1 87 ? 3.853 -7.766 -5.120 1.00 94.81 87 SER A O 1
ATOM 705 N N . ALA A 1 88 ? 3.957 -5.665 -4.367 1.00 96.44 88 ALA A N 1
ATOM 706 C CA . ALA A 1 88 ? 3.479 -5.060 -5.606 1.00 96.44 88 ALA A CA 1
ATOM 707 C C . ALA A 1 88 ? 4.516 -5.201 -6.732 1.00 96.44 88 ALA A C 1
ATOM 709 O O . ALA A 1 88 ? 4.170 -5.542 -7.863 1.00 96.44 88 ALA A O 1
ATOM 710 N N . ALA A 1 89 ? 5.792 -4.972 -6.415 1.00 95.19 89 ALA A N 1
ATOM 711 C CA . ALA A 1 89 ? 6.891 -5.079 -7.365 1.00 95.19 89 ALA A CA 1
ATOM 712 C C . ALA A 1 89 ? 7.135 -6.523 -7.827 1.00 95.19 89 ALA A C 1
ATOM 714 O O . ALA A 1 89 ? 7.421 -6.738 -9.004 1.00 95.19 89 ALA A O 1
ATOM 715 N N . SER A 1 90 ? 6.985 -7.515 -6.942 1.00 94.69 90 SER A N 1
ATOM 716 C CA . SER A 1 90 ? 7.171 -8.932 -7.288 1.00 94.69 90 SER A CA 1
ATOM 717 C C . SER A 1 90 ? 6.140 -9.436 -8.302 1.00 94.69 90 SER A C 1
ATOM 719 O O . SER A 1 90 ? 6.453 -10.306 -9.112 1.00 94.69 90 SER A O 1
ATOM 721 N N . VAL A 1 91 ? 4.944 -8.841 -8.316 1.00 94.56 91 VAL A N 1
ATOM 722 C CA . VAL A 1 91 ? 3.887 -9.127 -9.301 1.00 94.56 91 VAL A CA 1
ATOM 723 C C . VAL A 1 91 ? 3.846 -8.114 -10.448 1.00 94.56 91 VAL A C 1
ATOM 725 O O . VAL A 1 91 ? 2.901 -8.119 -11.231 1.00 94.56 91 VAL A O 1
ATOM 728 N N . SER A 1 92 ? 4.857 -7.244 -10.565 1.00 94.00 92 SER A N 1
ATOM 729 C CA . SER A 1 92 ? 4.946 -6.198 -11.597 1.00 94.00 92 SER A CA 1
ATOM 730 C C . SER A 1 92 ? 3.707 -5.292 -11.670 1.00 94.00 92 SER A C 1
ATOM 732 O O . SER A 1 92 ? 3.267 -4.896 -12.749 1.00 94.00 92 SER A O 1
ATOM 734 N N . ALA A 1 93 ? 3.124 -4.949 -10.517 1.00 97.25 93 ALA A N 1
ATOM 735 C CA . ALA A 1 93 ? 1.968 -4.061 -10.459 1.00 97.25 93 ALA A CA 1
ATOM 736 C C . ALA A 1 93 ? 2.302 -2.661 -10.996 1.00 97.25 93 ALA A C 1
ATOM 738 O O . ALA A 1 93 ? 3.343 -2.091 -10.659 1.00 97.25 93 ALA A O 1
ATOM 739 N N . SER A 1 94 ? 1.401 -2.087 -11.797 1.00 97.12 94 SER A N 1
ATOM 740 C CA . SER A 1 94 ? 1.505 -0.716 -12.305 1.00 97.12 94 SER A CA 1
ATOM 741 C C . SER A 1 94 ? 1.120 0.314 -11.245 1.00 97.12 94 SER A C 1
ATOM 743 O O . SER A 1 94 ? 1.737 1.376 -11.141 1.00 97.12 94 SER A O 1
ATOM 745 N N . ASP A 1 95 ? 0.100 -0.002 -10.446 1.00 97.75 95 ASP A N 1
ATOM 746 C CA . ASP A 1 95 ? -0.452 0.894 -9.439 1.00 97.75 95 ASP A CA 1
ATOM 747 C C . ASP A 1 95 ? -0.827 0.116 -8.169 1.00 97.75 95 ASP A C 1
ATOM 749 O O . ASP A 1 95 ? -1.376 -0.986 -8.234 1.00 97.75 95 ASP A O 1
ATOM 753 N N . ILE A 1 96 ? -0.585 0.721 -7.008 1.00 98.00 96 ILE A N 1
ATOM 754 C CA . ILE A 1 96 ? -1.150 0.311 -5.721 1.00 98.00 96 ILE A CA 1
ATOM 755 C C . ILE A 1 96 ? -2.277 1.284 -5.396 1.00 98.00 96 ILE A C 1
ATOM 757 O O . ILE A 1 96 ? -2.074 2.498 -5.390 1.00 98.00 96 ILE A O 1
ATOM 761 N N . HIS A 1 97 ? -3.461 0.758 -5.111 1.00 97.56 97 HIS A N 1
ATOM 762 C CA . HIS A 1 97 ? -4.609 1.540 -4.675 1.00 97.56 97 HIS A CA 1
ATOM 763 C C . HIS A 1 97 ? -4.878 1.249 -3.201 1.00 97.56 97 HIS A C 1
ATOM 765 O O . HIS A 1 97 ? -5.115 0.103 -2.834 1.00 97.56 97 HIS A O 1
ATOM 771 N N . ILE A 1 98 ? -4.871 2.287 -2.373 1.00 96.62 98 ILE A N 1
ATOM 772 C CA . ILE A 1 98 ? -5.239 2.236 -0.960 1.00 96.62 98 ILE A CA 1
ATOM 773 C C . ILE A 1 98 ? -6.539 3.022 -0.815 1.00 96.62 98 ILE A C 1
ATOM 775 O O . ILE A 1 98 ? -6.575 4.224 -1.083 1.00 96.62 98 ILE A O 1
ATOM 779 N N . LEU A 1 99 ? -7.614 2.336 -0.442 1.00 93.69 99 LEU A N 1
ATOM 780 C CA . LEU A 1 99 ? -8.947 2.906 -0.275 1.00 93.69 99 LEU A CA 1
ATOM 781 C C . LEU A 1 99 ? -9.321 2.825 1.205 1.00 93.69 99 LEU A C 1
ATOM 783 O O . LEU A 1 99 ? -9.648 1.749 1.703 1.00 93.69 99 LEU A O 1
ATOM 787 N N . LYS A 1 100 ? -9.251 3.956 1.909 1.00 90.69 100 LYS A N 1
ATOM 788 C CA . LYS A 1 100 ? -9.685 4.083 3.303 1.00 90.69 100 LYS A CA 1
ATOM 789 C C . LYS A 1 100 ? -11.164 4.449 3.319 1.00 90.69 100 LYS A C 1
ATOM 791 O O . LYS A 1 100 ? -11.527 5.506 2.806 1.00 90.69 100 LYS A O 1
ATOM 796 N N . PHE A 1 101 ? -11.998 3.605 3.916 1.00 83.44 101 PHE A N 1
ATOM 797 C CA . PHE A 1 101 ? -13.417 3.883 4.128 1.00 83.44 101 PHE A CA 1
ATOM 798 C C . PHE A 1 101 ? -13.638 4.420 5.542 1.00 83.44 101 PHE A C 1
ATOM 800 O O . PHE A 1 101 ? -13.123 3.843 6.501 1.00 83.44 101 PHE A O 1
ATOM 807 N N . ASN A 1 102 ? -14.388 5.517 5.675 1.00 76.94 102 ASN A N 1
ATOM 808 C CA . ASN A 1 102 ? -14.620 6.193 6.956 1.00 76.94 102 ASN A CA 1
ATOM 809 C C . ASN A 1 102 ? -15.096 5.225 8.042 1.00 76.94 102 ASN A C 1
ATOM 811 O O . ASN A 1 102 ? -16.054 4.492 7.825 1.00 76.94 102 ASN A O 1
ATOM 815 N N . GLU A 1 103 ? -14.417 5.238 9.195 1.00 69.94 103 GLU A N 1
ATOM 816 C CA . GLU A 1 103 ? -14.748 4.463 10.407 1.00 69.94 103 GLU A CA 1
ATOM 817 C C . GLU A 1 103 ? -14.860 2.934 10.227 1.00 69.94 103 GLU A C 1
ATOM 819 O O . GLU A 1 103 ? -15.300 2.234 11.139 1.00 69.94 103 GLU A O 1
ATOM 824 N N . LEU A 1 1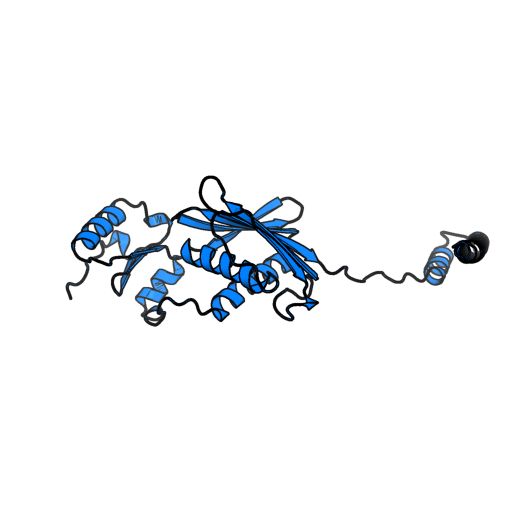04 ? -14.444 2.391 9.078 1.00 75.19 104 LEU A N 1
ATOM 825 C CA . LEU A 1 104 ? -14.620 0.977 8.744 1.00 75.19 104 LEU A CA 1
ATOM 826 C C . LEU A 1 104 ? -13.277 0.255 8.610 1.00 75.19 104 LEU A C 1
ATOM 828 O O . LEU A 1 104 ? -12.808 -0.395 9.543 1.00 75.19 104 LEU A O 1
ATOM 832 N N . TYR A 1 105 ? -12.661 0.335 7.434 1.00 79.88 105 TYR A N 1
ATOM 833 C CA . TYR A 1 105 ? -11.456 -0.413 7.088 1.00 79.88 105 TYR A CA 1
ATOM 834 C C . TYR A 1 105 ? -10.720 0.260 5.931 1.00 79.88 105 TYR A C 1
ATOM 836 O O . TYR A 1 105 ? -11.237 1.168 5.275 1.00 79.88 105 TYR A O 1
ATOM 844 N N . THR A 1 106 ? -9.515 -0.227 5.659 1.00 88.00 106 THR A N 1
ATOM 845 C CA . THR A 1 106 ? -8.699 0.204 4.528 1.00 88.00 106 THR A CA 1
ATOM 846 C C . THR A 1 106 ? -8.414 -0.983 3.627 1.00 88.00 106 THR A C 1
ATOM 848 O O . THR A 1 106 ? -7.805 -1.955 4.065 1.00 88.00 106 THR A O 1
ATOM 851 N N . ASP A 1 107 ? -8.831 -0.911 2.368 1.00 93.06 107 ASP A N 1
ATOM 852 C CA . ASP A 1 107 ? -8.525 -1.940 1.378 1.00 93.06 107 ASP A CA 1
ATOM 853 C C . ASP A 1 107 ? -7.313 -1.550 0.533 1.00 93.06 107 ASP A C 1
ATOM 855 O O . ASP A 1 107 ? -7.183 -0.408 0.090 1.00 93.06 107 ASP A O 1
ATOM 859 N N . ILE A 1 108 ? -6.443 -2.527 0.276 1.00 96.12 108 ILE A N 1
ATOM 860 C CA . ILE A 1 108 ? -5.257 -2.369 -0.564 1.00 96.12 108 ILE A CA 1
ATOM 861 C C . ILE A 1 108 ? -5.408 -3.273 -1.784 1.00 96.12 108 ILE A C 1
ATOM 863 O O . ILE A 1 108 ? -5.648 -4.476 -1.661 1.00 96.12 108 ILE A O 1
ATOM 867 N N . PHE A 1 109 ? -5.239 -2.701 -2.971 1.00 97.88 109 PHE A N 1
ATOM 868 C CA . PHE A 1 109 ? -5.331 -3.394 -4.250 1.00 97.88 109 PHE A CA 1
ATOM 869 C C . PHE A 1 109 ? -4.082 -3.156 -5.085 1.00 97.88 109 PHE A C 1
ATOM 871 O O . PHE A 1 109 ? -3.495 -2.075 -5.043 1.00 97.88 109 PHE A O 1
ATOM 878 N N . PHE A 1 110 ? -3.748 -4.132 -5.920 1.00 98.25 110 PHE A N 1
ATOM 879 C CA . PHE A 1 110 ? -2.743 -3.991 -6.966 1.00 98.25 110 PHE A CA 1
ATOM 880 C C . PHE A 1 110 ? -3.410 -4.008 -8.331 1.00 98.25 110 PHE A C 1
ATOM 882 O O . PHE A 1 110 ? -4.325 -4.796 -8.583 1.00 98.25 110 PHE A O 1
ATOM 889 N N . ARG A 1 111 ? -2.945 -3.129 -9.215 1.00 98.00 111 ARG A N 1
ATOM 890 C CA . ARG A 1 111 ? -3.272 -3.174 -10.632 1.00 98.00 111 ARG A CA 1
ATOM 891 C C . ARG A 1 111 ? -2.147 -3.882 -11.371 1.00 98.00 111 ARG A C 1
ATOM 893 O O . ARG A 1 111 ? -1.037 -3.368 -11.417 1.00 98.00 111 ARG A O 1
ATOM 900 N N . THR A 1 112 ? -2.441 -5.029 -11.962 1.00 95.62 112 THR A N 1
ATOM 901 C CA . THR A 1 112 ? -1.523 -5.799 -12.810 1.00 95.62 112 THR A CA 1
ATOM 902 C C . THR A 1 112 ? -2.189 -6.008 -14.162 1.00 95.62 112 THR A C 1
ATOM 904 O O . THR A 1 112 ? -3.368 -6.351 -14.222 1.00 95.62 112 THR A O 1
ATOM 907 N N . ASP A 1 113 ? -1.482 -5.704 -15.253 1.00 92.06 113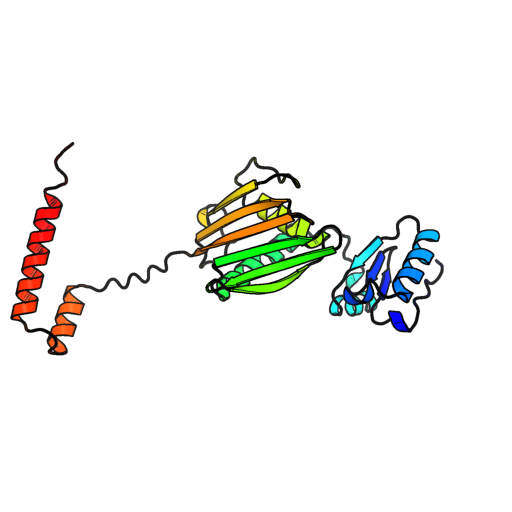 ASP A N 1
ATOM 908 C CA . ASP A 1 113 ? -1.999 -5.829 -16.627 1.00 92.06 113 ASP A CA 1
ATOM 909 C C . ASP A 1 113 ? -3.386 -5.186 -16.833 1.00 92.06 113 ASP A C 1
ATOM 911 O O . ASP A 1 113 ? -4.273 -5.711 -17.502 1.00 92.06 113 ASP A O 1
ATOM 915 N N . GLY A 1 114 ? -3.605 -4.034 -16.188 1.00 90.31 114 GLY A N 1
ATOM 916 C CA . GLY A 1 114 ? -4.867 -3.291 -16.240 1.00 90.31 114 GLY A CA 1
ATOM 917 C C . GLY A 1 114 ? -5.980 -3.818 -15.326 1.00 90.31 114 GLY A C 1
ATOM 918 O O . GLY A 1 114 ? -6.969 -3.108 -15.130 1.00 90.31 114 GLY A O 1
ATOM 919 N N . LYS A 1 115 ? -5.820 -4.993 -14.704 1.00 95.06 115 LYS A N 1
ATOM 920 C CA . LYS A 1 115 ? -6.794 -5.584 -13.779 1.00 95.06 115 LYS A CA 1
ATOM 921 C C . LYS A 1 115 ? -6.483 -5.213 -12.332 1.00 95.06 115 LYS A C 1
ATOM 923 O O . LYS A 1 115 ? -5.370 -5.406 -11.855 1.00 95.06 115 LYS A O 1
ATOM 928 N N . LEU A 1 116 ? -7.493 -4.728 -11.616 1.00 96.56 116 LEU A N 1
ATOM 929 C CA . LEU A 1 116 ? -7.401 -4.436 -10.188 1.00 96.56 116 LEU A CA 1
ATOM 930 C C . LEU A 1 116 ? -7.761 -5.684 -9.368 1.00 96.56 116 LEU A C 1
ATOM 932 O O . LEU A 1 116 ? -8.831 -6.259 -9.566 1.00 96.56 116 LEU A O 1
ATOM 936 N N . SER A 1 117 ? -6.886 -6.086 -8.448 1.00 93.62 117 SER A N 1
ATOM 937 C CA . SER A 1 117 ? -7.078 -7.251 -7.575 1.00 93.62 117 SER A CA 1
ATOM 938 C C . SER A 1 117 ? -6.794 -6.885 -6.120 1.00 93.62 117 SER A C 1
ATOM 940 O O . SER A 1 117 ? -5.838 -6.161 -5.839 1.00 93.62 117 SER A O 1
ATOM 942 N N . LYS A 1 118 ? -7.627 -7.364 -5.188 1.00 92.38 118 LYS A N 1
ATOM 943 C CA . LYS A 1 118 ? -7.448 -7.106 -3.751 1.00 92.38 118 LYS A CA 1
ATOM 944 C C . LYS A 1 118 ? -6.207 -7.842 -3.251 1.00 92.38 118 LYS A C 1
ATOM 946 O O . LYS A 1 118 ? -6.078 -9.040 -3.479 1.00 92.38 118 LYS A O 1
ATOM 951 N N . TYR A 1 119 ? -5.315 -7.113 -2.591 1.00 93.00 119 TYR A N 1
ATOM 952 C CA . TYR A 1 119 ? -4.095 -7.645 -1.990 1.00 93.00 119 TYR A CA 1
ATOM 953 C C . TYR A 1 119 ? -4.305 -7.929 -0.502 1.00 93.00 119 TYR A C 1
ATOM 955 O O . TYR A 1 119 ? -4.075 -9.043 -0.042 1.00 93.00 119 TYR A O 1
ATOM 963 N N . SER A 1 120 ? -4.778 -6.934 0.250 1.00 91.38 120 SER A N 1
ATOM 964 C CA . SER A 1 120 ? -4.997 -7.064 1.690 1.00 91.38 120 SER A CA 1
ATOM 965 C C . SER A 1 120 ? -6.035 -6.064 2.201 1.00 91.38 120 SER A C 1
ATOM 967 O O . SER A 1 120 ? -6.557 -5.231 1.454 1.00 91.38 120 SER A O 1
ATOM 969 N N . GLN A 1 121 ? -6.359 -6.182 3.486 1.00 88.19 121 GLN A N 1
ATOM 970 C CA . GLN A 1 121 ? -7.194 -5.246 4.225 1.00 88.19 121 GLN A CA 1
ATOM 971 C C . GLN A 1 121 ? -6.498 -4.911 5.547 1.00 88.19 121 GLN A C 1
ATOM 973 O O . GLN A 1 121 ? -5.883 -5.784 6.157 1.00 88.19 121 GLN A O 1
ATOM 978 N N . ALA A 1 122 ? -6.592 -3.654 5.966 1.00 82.12 122 ALA A N 1
ATOM 979 C CA . ALA A 1 122 ? -6.104 -3.147 7.242 1.00 82.12 122 ALA A CA 1
ATOM 980 C C . ALA A 1 122 ? -7.237 -2.443 7.997 1.00 82.12 122 ALA A C 1
ATOM 982 O O . ALA A 1 122 ? -8.284 -2.118 7.423 1.00 82.12 122 ALA A O 1
ATOM 983 N N . THR A 1 123 ? -7.022 -2.171 9.281 1.00 81.12 123 THR A N 1
ATOM 984 C CA . THR A 1 123 ? -7.961 -1.355 10.061 1.00 81.12 123 THR A CA 1
ATOM 985 C C . THR A 1 123 ? -8.009 0.091 9.547 1.00 81.12 123 THR A C 1
ATOM 987 O O . THR A 1 123 ? -7.140 0.544 8.792 1.00 81.12 123 THR A O 1
ATOM 990 N N . TYR A 1 124 ? -9.033 0.847 9.955 1.00 77.62 124 TYR A N 1
ATOM 991 C CA . TYR A 1 124 ? -9.117 2.282 9.662 1.00 77.62 124 TYR A CA 1
ATOM 992 C C . TYR A 1 124 ? -7.877 3.045 10.170 1.00 77.62 124 TYR A C 1
ATOM 994 O O . TYR A 1 124 ? -7.274 3.822 9.431 1.00 77.62 124 TYR A O 1
ATOM 1002 N N . GLN A 1 125 ? -7.462 2.779 11.414 1.00 79.56 125 GLN A N 1
ATOM 1003 C CA . GLN A 1 125 ? -6.344 3.469 12.064 1.00 79.56 125 GLN A CA 1
ATOM 1004 C C . GLN A 1 125 ? -4.994 3.114 11.434 1.00 79.56 125 GLN A C 1
ATOM 1006 O O . GLN A 1 125 ? -4.190 4.003 11.160 1.00 79.56 125 GLN A O 1
ATOM 1011 N N . GLU A 1 126 ? -4.749 1.830 11.162 1.00 82.12 126 GLU A N 1
ATOM 1012 C CA . GLU A 1 126 ? -3.514 1.400 10.498 1.00 82.12 126 GLU A CA 1
ATOM 1013 C C . GLU A 1 126 ? -3.414 1.956 9.083 1.00 82.12 126 GLU A C 1
ATOM 1015 O O . GLU A 1 126 ? -2.350 2.424 8.686 1.00 82.12 126 GLU A O 1
ATOM 1020 N N . GLY A 1 127 ? -4.514 1.948 8.325 1.00 87.19 127 GLY A N 1
ATOM 1021 C CA . GLY A 1 127 ? -4.537 2.525 6.986 1.00 87.19 127 GLY A CA 1
ATOM 1022 C C . GLY A 1 127 ? -4.219 4.015 6.981 1.00 87.19 127 GLY A C 1
ATOM 1023 O O . GLY A 1 127 ? -3.413 4.456 6.163 1.00 87.19 127 GLY A O 1
ATOM 1024 N N . GLU A 1 128 ? -4.768 4.776 7.932 1.00 86.62 128 GLU A N 1
ATOM 1025 C CA . GLU A 1 128 ? -4.453 6.199 8.084 1.00 86.62 128 GLU A CA 1
ATOM 1026 C C . GLU A 1 128 ? -2.969 6.422 8.387 1.00 86.62 128 GLU A C 1
ATOM 1028 O O . GLU A 1 128 ? -2.315 7.256 7.757 1.00 86.62 128 GLU A O 1
ATOM 1033 N N . GLN A 1 129 ? -2.401 5.638 9.304 1.00 87.19 129 GLN A N 1
ATOM 1034 C CA . GLN A 1 129 ? -0.982 5.730 9.640 1.00 87.19 129 GLN A CA 1
ATOM 1035 C C . GLN A 1 129 ? -0.079 5.324 8.474 1.00 87.19 129 GLN A C 1
ATOM 1037 O O . GLN A 1 129 ? 0.934 5.982 8.235 1.00 87.19 129 GLN A O 1
ATOM 1042 N N . ILE A 1 130 ? -0.459 4.295 7.712 1.00 90.19 130 ILE A N 1
ATOM 1043 C CA . ILE A 1 130 ? 0.230 3.891 6.484 1.00 90.19 130 ILE A CA 1
ATOM 1044 C C . ILE A 1 130 ? 0.188 5.032 5.467 1.00 90.19 130 ILE A C 1
ATOM 1046 O O . ILE A 1 130 ? 1.242 5.464 5.013 1.00 90.19 130 ILE A O 1
ATOM 1050 N N . MET A 1 131 ? -0.992 5.565 5.136 1.00 90.94 131 MET A N 1
ATOM 1051 C CA . MET A 1 131 ? -1.141 6.651 4.159 1.00 90.94 131 MET A CA 1
ATOM 1052 C C . MET A 1 131 ? -0.358 7.900 4.577 1.00 90.94 131 MET A C 1
ATOM 1054 O O . MET A 1 131 ? 0.378 8.471 3.768 1.00 90.94 131 MET A O 1
ATOM 1058 N N . ARG A 1 132 ? -0.463 8.302 5.847 1.00 87.12 132 ARG A N 1
ATOM 1059 C CA . ARG A 1 132 ? 0.284 9.434 6.404 1.00 87.12 132 ARG A CA 1
ATOM 1060 C C . ARG A 1 132 ? 1.790 9.201 6.320 1.00 87.12 132 ARG A C 1
ATOM 1062 O O . ARG A 1 132 ? 2.505 10.067 5.824 1.00 87.12 132 ARG A O 1
ATOM 1069 N N . SER A 1 133 ? 2.265 8.040 6.767 1.00 86.69 133 SER A N 1
ATOM 1070 C CA . SER A 1 133 ? 3.693 7.717 6.794 1.00 86.69 133 SER A CA 1
ATOM 1071 C C . SER A 1 133 ? 4.278 7.588 5.389 1.00 86.69 133 SER A C 1
ATOM 1073 O O . SER A 1 133 ? 5.353 8.127 5.135 1.00 86.69 133 SER A O 1
ATOM 1075 N N . ILE A 1 134 ? 3.553 6.970 4.449 1.00 88.56 134 ILE A N 1
ATOM 1076 C CA . ILE A 1 134 ? 3.912 6.935 3.026 1.00 88.56 134 ILE A CA 1
ATOM 1077 C C . ILE A 1 134 ? 4.084 8.365 2.515 1.00 88.56 134 ILE A C 1
ATOM 1079 O O . ILE A 1 134 ? 5.148 8.697 2.005 1.00 88.56 134 ILE A O 1
ATOM 1083 N N . TYR A 1 135 ? 3.080 9.232 2.689 1.00 85.12 135 TYR A N 1
ATOM 1084 C CA . TYR A 1 135 ? 3.135 10.600 2.171 1.00 85.12 135 TYR A CA 1
ATOM 1085 C C . TYR A 1 135 ? 4.275 11.421 2.790 1.00 85.12 135 TYR A C 1
ATOM 1087 O O . TYR A 1 135 ? 5.006 12.086 2.064 1.00 85.12 135 TYR A O 1
ATOM 1095 N N . GLN A 1 136 ? 4.471 11.334 4.108 1.00 80.75 136 GLN A N 1
ATOM 1096 C CA . GLN A 1 136 ? 5.520 12.070 4.823 1.00 80.75 136 GLN A CA 1
ATOM 1097 C C . GLN A 1 136 ? 6.935 11.600 4.474 1.00 80.75 136 GLN A C 1
ATOM 1099 O O . GLN A 1 136 ? 7.839 12.421 4.363 1.00 80.75 136 GLN A O 1
ATOM 1104 N N . ASN A 1 137 ? 7.142 10.294 4.288 1.00 75.56 137 ASN A N 1
ATOM 1105 C CA . ASN A 1 137 ? 8.457 9.763 3.920 1.00 75.56 137 ASN A CA 1
ATOM 1106 C C . ASN A 1 137 ? 8.797 10.009 2.440 1.00 75.56 137 ASN A C 1
ATOM 1108 O O . ASN A 1 137 ? 9.978 10.047 2.082 1.00 75.56 137 ASN A O 1
ATOM 1112 N N . ILE A 1 138 ? 7.773 10.167 1.592 1.00 69.88 138 ILE A N 1
ATOM 1113 C CA . ILE A 1 138 ? 7.907 10.323 0.137 1.00 69.88 138 ILE A CA 1
ATOM 1114 C C . ILE A 1 138 ? 7.941 11.783 -0.298 1.00 69.88 138 ILE A C 1
ATOM 1116 O O . ILE A 1 138 ? 8.678 12.113 -1.225 1.00 69.88 138 ILE A O 1
ATOM 1120 N N . SER A 1 139 ? 7.182 12.666 0.349 1.00 61.06 139 SER A N 1
ATOM 1121 C CA . SER A 1 139 ? 7.239 14.085 0.028 1.00 61.06 139 SER A CA 1
ATOM 1122 C C . SER A 1 139 ? 8.604 14.658 0.402 1.00 61.06 139 SER A C 1
ATOM 1124 O O . SER A 1 139 ? 9.086 14.475 1.521 1.00 61.06 139 SER A O 1
ATOM 1126 N N . MET A 1 140 ? 9.220 15.390 -0.530 1.00 54.91 140 MET A N 1
ATOM 1127 C CA . MET A 1 140 ? 10.355 16.249 -0.204 1.00 54.91 140 MET A CA 1
ATOM 1128 C C . MET A 1 140 ? 9.942 17.240 0.896 1.00 54.91 140 MET A C 1
ATOM 1130 O O . MET A 1 140 ? 8.769 17.616 1.000 1.00 54.91 140 MET A O 1
ATOM 1134 N N . SER A 1 141 ? 10.910 17.573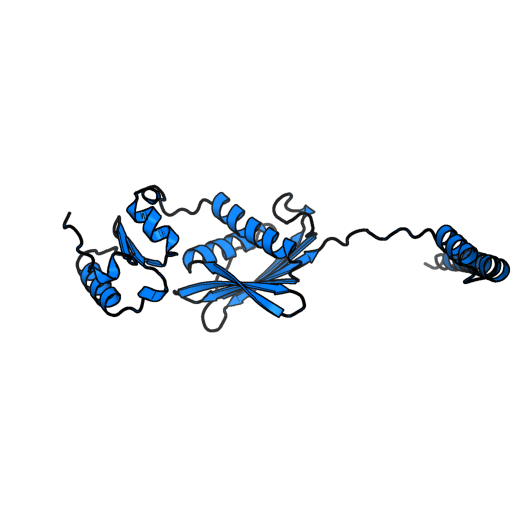 1.749 1.00 49.16 141 SER A N 1
ATOM 1135 C CA . SER A 1 141 ? 10.777 18.413 2.943 1.00 49.16 141 SER A CA 1
ATOM 1136 C C . SER A 1 141 ? 9.923 19.656 2.677 1.00 49.16 141 SER A C 1
ATOM 1138 O O . SER A 1 141 ? 10.254 20.410 1.768 1.00 49.16 141 SER A O 1
ATOM 1140 N N . ASP A 1 142 ? 8.853 19.806 3.471 1.00 51.75 142 ASP A N 1
ATOM 1141 C CA . ASP A 1 142 ? 7.939 20.960 3.654 1.00 51.75 142 ASP A CA 1
ATOM 1142 C C . ASP A 1 142 ? 6.455 20.712 3.339 1.00 51.75 142 ASP A C 1
ATOM 1144 O O . ASP A 1 142 ? 5.611 21.517 3.739 1.00 51.75 142 ASP A O 1
ATOM 1148 N N . VAL A 1 143 ? 6.072 19.581 2.732 1.00 57.56 143 VAL A N 1
ATOM 1149 C CA . VAL A 1 143 ? 4.640 19.286 2.518 1.00 57.56 143 VAL A CA 1
ATOM 1150 C C . VAL A 1 143 ? 4.081 18.396 3.623 1.00 57.56 143 VAL A C 1
ATOM 1152 O O . VAL A 1 143 ? 4.390 17.210 3.736 1.00 57.56 143 VAL A O 1
ATOM 1155 N N . SER A 1 144 ? 3.216 18.986 4.443 1.00 63.75 144 SER A N 1
ATOM 1156 C CA . SER A 1 144 ? 2.485 18.270 5.487 1.00 63.75 144 SER A CA 1
ATOM 1157 C C . SER A 1 144 ? 1.308 17.481 4.912 1.00 63.75 144 SER A C 1
ATOM 1159 O O . SER A 1 144 ? 0.660 17.889 3.948 1.00 63.75 144 SER A O 1
ATOM 1161 N N . TYR A 1 145 ? 1.005 16.344 5.532 1.00 61.91 145 TYR A N 1
ATOM 1162 C CA . TYR A 1 145 ? -0.214 15.587 5.259 1.00 61.91 145 TYR A CA 1
ATOM 1163 C C . TYR A 1 145 ? -1.442 16.408 5.686 1.00 61.91 145 TYR A C 1
ATOM 1165 O O . TYR A 1 145 ? -1.536 16.795 6.850 1.00 61.91 145 TYR A O 1
ATOM 1173 N N . ILE A 1 146 ? -2.371 16.668 4.761 1.00 72.06 146 ILE A N 1
ATOM 1174 C CA . ILE A 1 146 ? -3.620 17.399 5.027 1.00 72.06 146 ILE A CA 1
ATOM 1175 C C . ILE A 1 146 ? -4.788 16.496 4.635 1.00 72.06 146 ILE A C 1
ATOM 1177 O O . ILE A 1 146 ? -5.033 16.253 3.456 1.00 72.06 146 ILE A O 1
ATOM 1181 N N . GLU A 1 147 ? -5.522 15.989 5.622 1.00 63.12 147 GLU A N 1
ATOM 1182 C CA . GLU A 1 147 ? -6.462 14.876 5.442 1.00 63.12 147 GLU A CA 1
ATOM 1183 C C . GLU A 1 147 ? -7.493 15.103 4.319 1.00 63.12 147 GLU A C 1
ATOM 1185 O O . GLU A 1 147 ? -7.670 14.233 3.471 1.00 63.12 147 GLU A O 1
ATOM 1190 N N . ASN A 1 148 ? -8.093 16.288 4.217 1.00 76.88 148 ASN A N 1
ATOM 1191 C CA . ASN A 1 148 ? -9.208 16.542 3.293 1.00 76.88 148 ASN A CA 1
ATOM 1192 C C . ASN A 1 148 ? -8.833 17.297 2.011 1.00 76.88 148 ASN A C 1
ATO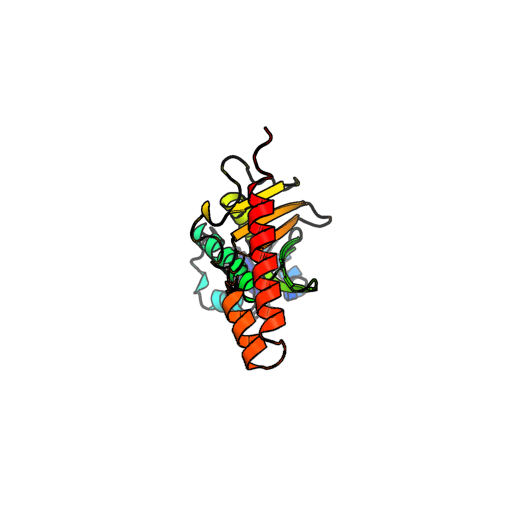M 1194 O O . ASN A 1 148 ? -9.711 17.840 1.342 1.00 76.88 148 ASN A O 1
ATOM 1198 N N . SER A 1 149 ? -7.551 17.342 1.645 1.00 74.00 149 SER A N 1
ATOM 1199 C CA . SER A 1 149 ? -7.114 17.980 0.402 1.00 74.00 149 SER A CA 1
ATOM 1200 C C . SER A 1 149 ? -6.574 16.973 -0.606 1.00 74.00 149 SER A C 1
ATOM 1202 O O . SER A 1 149 ? -6.024 15.926 -0.256 1.00 74.00 149 SER A O 1
ATOM 1204 N N . TYR A 1 150 ? -6.736 17.305 -1.887 1.00 86.62 150 TYR A N 1
ATOM 1205 C CA . TYR A 1 150 ? -5.988 16.625 -2.932 1.00 86.62 150 TYR A CA 1
ATOM 1206 C C . TYR A 1 150 ? -4.505 16.955 -2.773 1.00 86.62 150 TYR A C 1
ATOM 1208 O O . TYR A 1 150 ? -4.127 18.125 -2.682 1.00 86.62 150 TYR A O 1
ATOM 1216 N N . GLN A 1 151 ? -3.669 15.923 -2.760 1.00 83.25 151 GLN A N 1
ATOM 1217 C CA . GLN A 1 151 ? -2.224 16.072 -2.672 1.00 83.25 151 GLN A CA 1
ATOM 1218 C C . GLN A 1 151 ? -1.549 15.090 -3.624 1.00 83.25 151 GLN A C 1
ATOM 1220 O O . GLN A 1 151 ? -1.933 13.923 -3.719 1.00 83.25 151 GLN A O 1
ATOM 1225 N N . ALA A 1 152 ? -0.517 15.560 -4.315 1.00 85.06 152 ALA A N 1
ATOM 1226 C CA . ALA A 1 152 ? 0.295 14.749 -5.209 1.00 85.06 152 ALA A CA 1
ATOM 1227 C C . ALA A 1 152 ? 1.776 14.903 -4.866 1.00 85.06 152 ALA A C 1
ATOM 1229 O O . ALA A 1 152 ? 2.181 15.882 -4.241 1.00 85.06 152 ALA A O 1
ATOM 1230 N N . GLY A 1 153 ? 2.575 13.921 -5.264 1.00 84.12 153 GLY A N 1
ATOM 1231 C CA . GLY A 1 153 ? 4.015 13.925 -5.041 1.00 84.12 153 GLY A CA 1
ATOM 1232 C C . GLY A 1 153 ? 4.711 12.836 -5.842 1.00 84.12 153 GLY A C 1
ATOM 1233 O O . GLY A 1 153 ? 4.069 12.003 -6.486 1.00 84.12 153 GLY A O 1
ATOM 1234 N N . GLN A 1 154 ? 6.035 12.834 -5.806 1.00 84.38 154 GLN A N 1
ATOM 1235 C CA . GLN A 1 154 ? 6.849 11.785 -6.403 1.00 84.38 154 GLN A CA 1
ATOM 1236 C C . GLN A 1 154 ? 8.093 11.575 -5.545 1.00 84.38 154 GLN A C 1
ATOM 1238 O O . GLN A 1 154 ? 8.673 12.538 -5.057 1.00 84.38 154 GLN A O 1
ATOM 1243 N N . ILE A 1 155 ? 8.493 10.317 -5.387 1.00 80.88 155 ILE A N 1
ATOM 1244 C CA . ILE A 1 155 ? 9.770 9.930 -4.787 1.00 80.88 155 ILE A CA 1
ATOM 1245 C C . ILE A 1 155 ? 10.629 9.244 -5.829 1.00 80.88 155 ILE A C 1
ATOM 1247 O O . ILE A 1 155 ? 10.137 8.374 -6.550 1.00 80.88 155 ILE A O 1
ATOM 1251 N N . HIS A 1 156 ? 11.916 9.573 -5.858 1.00 79.81 156 HIS A N 1
ATOM 1252 C CA . HIS A 1 156 ? 12.913 8.824 -6.607 1.00 79.81 156 HIS A CA 1
ATOM 1253 C C . HIS A 1 156 ? 13.711 7.910 -5.675 1.00 79.81 156 HIS A C 1
ATOM 1255 O O . HIS A 1 156 ? 14.012 8.259 -4.536 1.00 79.81 156 HIS A O 1
ATOM 1261 N N . SER A 1 157 ? 14.092 6.729 -6.167 1.00 72.12 157 SER A N 1
ATOM 1262 C CA . SER A 1 157 ? 14.880 5.749 -5.409 1.00 72.12 157 SER A CA 1
ATOM 1263 C C . SER A 1 157 ? 16.235 6.300 -4.955 1.00 72.12 157 SER A C 1
ATOM 1265 O O . SER A 1 157 ? 16.802 5.801 -3.989 1.00 72.12 157 SER A O 1
ATOM 1267 N N . PHE A 1 158 ? 16.758 7.312 -5.658 1.00 61.06 158 PHE A N 1
ATOM 1268 C CA . PHE A 1 158 ? 18.003 8.000 -5.316 1.00 61.06 158 PHE A CA 1
ATOM 1269 C C . PHE A 1 158 ? 17.878 8.856 -4.043 1.00 61.06 158 PHE A C 1
ATOM 1271 O O . PHE A 1 158 ? 18.817 8.908 -3.257 1.00 61.06 158 PHE A O 1
ATOM 1278 N N . ASP A 1 159 ? 16.711 9.458 -3.795 1.00 59.03 159 ASP A N 1
ATOM 1279 C CA . ASP A 1 159 ? 16.511 10.400 -2.682 1.00 59.03 159 ASP A CA 1
ATOM 1280 C C . ASP A 1 159 ? 16.317 9.696 -1.326 1.00 59.03 159 ASP A C 1
ATOM 1282 O O . ASP A 1 159 ? 16.451 10.306 -0.259 1.00 59.03 159 ASP A O 1
ATOM 1286 N N . ARG A 1 160 ? 15.966 8.402 -1.356 1.00 66.44 160 ARG A N 1
ATOM 1287 C CA . ARG A 1 160 ? 15.668 7.568 -0.179 1.00 66.44 160 ARG A CA 1
ATOM 1288 C C . ARG A 1 160 ? 16.104 6.118 -0.415 1.00 66.44 160 ARG A C 1
ATOM 1290 O O . ARG A 1 160 ? 15.282 5.227 -0.658 1.00 66.44 160 ARG A O 1
ATOM 1297 N N . ALA A 1 161 ? 17.411 5.881 -0.341 1.00 60.66 161 ALA A N 1
ATOM 1298 C CA . ALA A 1 161 ? 17.980 4.542 -0.468 1.00 60.66 161 ALA A CA 1
ATOM 1299 C C . ALA A 1 161 ? 17.344 3.562 0.544 1.00 60.66 161 ALA A C 1
ATOM 1301 O O . ALA A 1 161 ? 17.216 3.867 1.728 1.00 60.66 161 ALA A O 1
ATOM 1302 N N . GLY A 1 162 ? 16.920 2.386 0.069 1.00 70.62 162 GLY A N 1
ATOM 1303 C CA . GLY A 1 162 ? 16.330 1.330 0.903 1.00 70.62 162 GLY A CA 1
ATOM 1304 C C . GLY A 1 162 ? 14.844 1.500 1.253 1.00 70.62 162 GLY A C 1
ATOM 1305 O O . GLY A 1 162 ? 14.315 0.700 2.029 1.00 70.62 162 GLY A O 1
ATOM 1306 N N . LEU A 1 163 ? 14.163 2.523 0.717 1.00 80.75 163 LEU A N 1
ATOM 1307 C CA . LEU A 1 163 ? 12.711 2.685 0.869 1.00 80.75 163 LEU A CA 1
ATOM 1308 C C . LEU A 1 163 ? 11.909 2.002 -0.243 1.00 80.75 163 LEU A C 1
ATOM 1310 O O . LEU A 1 163 ? 10.841 1.451 0.014 1.00 80.75 163 LEU A O 1
ATOM 1314 N N . LEU A 1 164 ? 12.418 2.064 -1.473 1.00 88.19 164 LEU A N 1
ATOM 1315 C CA . LEU A 1 164 ? 11.774 1.488 -2.648 1.00 88.19 164 LEU A CA 1
ATOM 1316 C C . LEU A 1 164 ? 12.392 0.125 -2.991 1.00 88.19 164 LEU A C 1
ATOM 1318 O O . LEU A 1 164 ? 13.602 -0.042 -2.804 1.00 88.19 164 LEU A O 1
ATOM 1322 N N . PRO A 1 165 ? 11.606 -0.820 -3.541 1.00 89.44 165 PRO A N 1
ATOM 1323 C CA . PRO A 1 165 ? 12.141 -2.062 -4.088 1.00 89.44 165 PRO A CA 1
ATOM 1324 C C . PRO A 1 165 ? 13.213 -1.786 -5.145 1.00 89.44 165 PRO A C 1
ATOM 1326 O O . PRO A 1 165 ? 13.117 -0.814 -5.895 1.00 89.44 165 PRO A O 1
ATOM 1329 N N . GLU A 1 166 ? 14.212 -2.663 -5.256 1.00 87.69 166 GLU A N 1
ATOM 1330 C CA . GLU A 1 166 ? 15.351 -2.447 -6.156 1.00 87.69 166 GLU A CA 1
ATOM 1331 C C . GLU A 1 166 ? 14.932 -2.283 -7.626 1.00 87.69 166 GLU A C 1
ATOM 1333 O O . GLU A 1 166 ? 15.538 -1.494 -8.350 1.00 87.69 166 GLU A O 1
ATOM 1338 N N . SER A 1 167 ? 13.870 -2.964 -8.058 1.00 89.81 167 SER A N 1
ATOM 1339 C CA . SER A 1 167 ? 13.326 -2.869 -9.417 1.00 89.81 167 SER A CA 1
ATOM 1340 C C . SER A 1 167 ? 12.565 -1.565 -9.690 1.00 89.81 167 SER A C 1
ATOM 1342 O O . SER A 1 167 ? 12.299 -1.245 -10.849 1.00 89.81 167 SER A O 1
ATOM 1344 N N . VAL A 1 168 ? 12.230 -0.782 -8.661 1.00 90.94 168 VAL A N 1
ATOM 1345 C CA . VAL A 1 168 ? 11.434 0.446 -8.769 1.00 90.94 168 VAL A CA 1
ATOM 1346 C C . VAL A 1 168 ? 12.350 1.672 -8.735 1.00 90.94 168 VAL A C 1
ATOM 1348 O O . VAL A 1 168 ? 13.150 1.865 -7.824 1.00 90.94 168 VAL A O 1
ATOM 1351 N N . SER A 1 169 ? 12.241 2.520 -9.757 1.00 90.62 169 SER A N 1
ATOM 1352 C CA . SER A 1 169 ? 13.004 3.769 -9.890 1.00 90.62 169 SER A CA 1
ATOM 1353 C C . SER A 1 169 ? 12.370 4.923 -9.123 1.00 90.62 169 SER A C 1
ATOM 1355 O O . SER A 1 169 ? 13.063 5.784 -8.589 1.00 90.62 169 SER A O 1
ATOM 1357 N N . SER A 1 170 ? 11.042 4.983 -9.111 1.00 90.38 170 SER A N 1
ATOM 1358 C CA . SER A 1 170 ? 10.282 6.046 -8.470 1.00 90.38 170 SER A CA 1
ATOM 1359 C C . SER A 1 170 ? 8.833 5.626 -8.260 1.00 90.38 170 SER A C 1
ATOM 1361 O O . SER A 1 170 ? 8.332 4.723 -8.932 1.00 90.38 170 SER A O 1
ATOM 1363 N N . ILE A 1 171 ? 8.156 6.286 -7.323 1.00 92.19 171 ILE A N 1
ATOM 1364 C CA . ILE A 1 171 ? 6.719 6.127 -7.095 1.00 92.19 171 ILE A CA 1
ATOM 1365 C C . ILE A 1 171 ? 6.062 7.500 -7.188 1.00 92.19 171 ILE A C 1
ATOM 1367 O O . ILE A 1 171 ? 6.483 8.439 -6.513 1.00 92.19 171 ILE A O 1
ATOM 1371 N N . ARG A 1 172 ? 5.024 7.624 -8.020 1.00 92.06 172 ARG A N 1
ATOM 1372 C CA . ARG A 1 172 ? 4.162 8.816 -8.062 1.00 92.06 172 ARG A CA 1
ATOM 1373 C C . ARG A 1 172 ? 2.959 8.610 -7.161 1.00 92.06 172 ARG A C 1
ATOM 1375 O O . ARG A 1 172 ? 2.329 7.560 -7.224 1.00 92.06 172 ARG A O 1
ATOM 1382 N N . ILE A 1 173 ? 2.619 9.621 -6.380 1.00 91.75 173 ILE A N 1
ATOM 1383 C CA . ILE A 1 173 ? 1.521 9.590 -5.419 1.00 91.75 173 ILE A CA 1
ATOM 1384 C C . ILE A 1 173 ? 0.440 10.562 -5.844 1.00 91.75 173 ILE A C 1
ATOM 1386 O O . ILE A 1 173 ? 0.724 11.707 -6.198 1.00 91.75 173 ILE A O 1
ATOM 1390 N N . GLN A 1 174 ? -0.801 10.111 -5.732 1.00 92.88 174 GLN A N 1
ATOM 1391 C CA . GLN A 1 174 ? -1.984 10.958 -5.725 1.00 92.88 174 GLN A CA 1
ATOM 1392 C C . GLN A 1 174 ? -2.878 10.520 -4.573 1.00 92.88 174 GLN A C 1
ATOM 1394 O O . GLN A 1 174 ? -3.178 9.335 -4.445 1.00 92.88 174 GLN A O 1
ATOM 1399 N N . ARG A 1 175 ? -3.318 11.456 -3.740 1.00 91.62 175 ARG A N 1
ATOM 1400 C CA . ARG A 1 175 ? -4.296 11.205 -2.682 1.00 91.62 175 ARG A CA 1
ATOM 1401 C C . ARG A 1 175 ? -5.362 12.283 -2.663 1.00 91.62 175 ARG A C 1
ATOM 1403 O O . ARG A 1 175 ? -5.134 13.391 -3.145 1.00 91.62 175 ARG A O 1
ATOM 1410 N N . GLY A 1 176 ? -6.497 11.968 -2.063 1.00 89.94 176 GLY A N 1
ATOM 1411 C CA . GLY A 1 176 ? -7.566 12.931 -1.865 1.00 89.94 176 GLY A CA 1
ATOM 1412 C C . GLY A 1 176 ? -8.783 12.322 -1.177 1.00 89.94 176 GLY A C 1
ATOM 1413 O O . GLY A 1 176 ? -8.800 11.120 -0.883 1.00 89.94 176 GLY A O 1
ATOM 1414 N N . PRO A 1 177 ? -9.803 13.148 -0.912 1.00 90.62 177 PRO A N 1
ATOM 1415 C CA . PRO A 1 177 ? -11.081 12.667 -0.416 1.00 90.62 177 PRO A CA 1
ATOM 1416 C C . PRO A 1 177 ? -11.809 11.838 -1.485 1.00 90.62 177 PRO A C 1
ATOM 1418 O O . PRO A 1 177 ? -11.690 12.082 -2.686 1.00 90.62 177 PRO A O 1
ATOM 1421 N N . MET A 1 178 ? -12.598 10.867 -1.036 1.00 89.81 178 MET A N 1
ATOM 1422 C CA . MET A 1 178 ? -13.604 10.157 -1.823 1.00 89.81 178 MET A CA 1
ATOM 1423 C C . MET A 1 178 ? -14.953 10.203 -1.096 1.00 89.81 178 MET A C 1
ATOM 1425 O O . MET A 1 178 ? -15.017 10.523 0.086 1.00 89.81 178 MET A O 1
ATOM 1429 N N . MET A 1 179 ? -16.033 9.830 -1.787 1.00 81.31 179 MET A N 1
ATOM 1430 C CA . MET A 1 179 ? -17.410 9.928 -1.279 1.00 81.31 179 MET A CA 1
ATOM 1431 C C . MET A 1 179 ? -17.628 9.300 0.114 1.00 81.31 179 MET A C 1
ATOM 1433 O O . MET A 1 179 ? -18.459 9.795 0.864 1.00 81.31 179 MET A O 1
ATOM 1437 N N . ASN A 1 180 ? -16.881 8.247 0.473 1.00 83.38 180 ASN A N 1
ATOM 1438 C CA . ASN A 1 180 ? -16.941 7.621 1.799 1.00 83.38 180 ASN A CA 1
ATOM 1439 C C . ASN A 1 180 ? -15.552 7.377 2.424 1.00 83.38 180 ASN A C 1
ATOM 1441 O O . ASN A 1 180 ? -15.304 6.313 2.988 1.00 83.38 180 ASN A O 1
ATOM 1445 N N . GLY A 1 181 ? -14.626 8.331 2.284 1.00 87.75 181 GLY A N 1
ATOM 1446 C CA . GLY A 1 181 ? -13.315 8.279 2.941 1.00 87.75 181 GLY A CA 1
ATOM 1447 C C . GLY A 1 181 ? -12.203 8.923 2.133 1.00 87.75 181 GLY A C 1
ATOM 1448 O O . GLY A 1 181 ? -12.392 10.005 1.583 1.00 87.75 181 GLY A O 1
ATOM 1449 N N . HIS A 1 182 ? -11.046 8.271 2.026 1.00 91.12 182 HIS A N 1
ATOM 1450 C CA . HIS A 1 182 ? -9.876 8.825 1.335 1.00 91.12 182 HIS A CA 1
ATOM 1451 C C . HIS A 1 182 ? -9.197 7.777 0.475 1.00 91.12 182 HIS A C 1
ATOM 1453 O O . HIS A 1 182 ? -9.115 6.606 0.842 1.00 91.12 182 HIS A O 1
ATOM 1459 N N . TYR A 1 183 ? -8.675 8.199 -0.669 1.00 94.81 183 TYR A N 1
ATOM 1460 C CA . TYR A 1 183 ? -7.891 7.328 -1.532 1.00 94.81 183 TYR A CA 1
ATOM 1461 C C . TYR A 1 183 ? -6.429 7.755 -1.540 1.00 94.81 183 TYR A C 1
ATOM 1463 O O . TYR A 1 183 ? -6.097 8.931 -1.385 1.00 94.81 183 TYR A O 1
ATOM 1471 N N . MET A 1 184 ? -5.556 6.788 -1.791 1.00 95.44 184 MET A N 1
ATOM 1472 C CA . MET A 1 184 ? -4.183 7.009 -2.210 1.00 95.44 184 MET A CA 1
ATOM 1473 C C . MET A 1 184 ? -3.855 6.033 -3.336 1.00 95.44 184 MET A C 1
ATOM 1475 O O . MET A 1 184 ? -4.048 4.828 -3.209 1.00 95.44 184 MET A O 1
ATOM 1479 N N . VAL A 1 185 ? -3.367 6.564 -4.450 1.00 96.50 185 VAL A N 1
ATOM 1480 C CA . VAL A 1 185 ? -2.885 5.795 -5.595 1.00 96.50 185 VAL A CA 1
ATOM 1481 C C . VAL A 1 185 ? -1.391 6.031 -5.730 1.00 96.50 185 VAL A C 1
ATOM 1483 O O . VAL A 1 185 ? -0.932 7.174 -5.776 1.00 96.50 185 VAL A O 1
ATOM 1486 N N . LEU A 1 186 ? -0.645 4.935 -5.792 1.00 96.12 186 LEU A N 1
ATOM 1487 C CA . LEU A 1 186 ? 0.802 4.915 -5.934 1.00 96.12 186 LEU A CA 1
ATOM 1488 C C . LEU A 1 186 ? 1.137 4.258 -7.267 1.00 96.12 186 LEU A C 1
ATOM 1490 O O . LEU A 1 186 ? 0.918 3.062 -7.431 1.00 96.12 186 LEU A O 1
ATOM 1494 N N . ARG A 1 187 ? 1.670 5.017 -8.219 1.00 96.00 187 ARG A N 1
ATOM 1495 C CA . ARG A 1 187 ? 2.123 4.477 -9.503 1.00 96.00 187 ARG A CA 1
ATOM 1496 C C . ARG A 1 187 ? 3.592 4.113 -9.425 1.00 96.00 187 ARG A C 1
ATOM 1498 O O . ARG A 1 187 ? 4.420 4.994 -9.190 1.00 96.00 187 ARG A O 1
ATOM 1505 N N . LEU A 1 188 ? 3.902 2.842 -9.661 1.00 94.81 188 LEU A N 1
ATOM 1506 C CA . LEU A 1 188 ? 5.265 2.324 -9.643 1.00 94.81 188 LEU A CA 1
ATOM 1507 C C . LEU A 1 188 ? 5.907 2.570 -11.008 1.00 94.81 188 LEU A C 1
ATOM 1509 O O . LEU A 1 188 ? 5.395 2.146 -12.043 1.00 94.81 188 LEU A O 1
ATOM 1513 N N . LEU A 1 189 ? 7.041 3.264 -11.014 1.00 93.88 189 LEU A N 1
ATOM 1514 C CA . LEU A 1 189 ? 7.865 3.460 -12.199 1.00 93.88 189 LEU A CA 1
ATOM 1515 C C . LEU A 1 189 ? 9.080 2.551 -12.074 1.00 93.88 189 LEU A C 1
ATOM 1517 O O . LEU A 1 189 ? 10.006 2.844 -11.317 1.00 93.88 189 LEU A O 1
ATOM 1521 N N . TYR A 1 190 ? 9.076 1.435 -12.793 1.00 92.56 190 TYR A N 1
ATOM 1522 C CA . TYR A 1 190 ? 10.183 0.484 -12.770 1.00 92.56 190 TYR A CA 1
ATOM 1523 C C . TYR A 1 190 ? 11.428 1.079 -13.417 1.00 92.56 190 TYR A C 1
ATOM 1525 O O . TYR A 1 190 ? 11.343 1.882 -14.349 1.00 92.56 190 TYR A O 1
ATOM 1533 N N . LYS A 1 191 ? 12.596 0.701 -12.899 1.00 89.81 191 LYS A N 1
ATOM 1534 C CA . LYS A 1 191 ? 13.853 0.955 -13.597 1.00 89.81 191 LYS A CA 1
ATOM 1535 C C . LYS A 1 191 ? 13.742 0.266 -14.949 1.00 89.81 191 LYS A C 1
ATOM 1537 O O . LYS A 1 191 ? 13.313 -0.885 -15.021 1.00 89.81 191 LYS A O 1
ATOM 1542 N N . GLU A 1 192 ? 14.114 0.962 -16.019 1.00 78.31 192 GLU A N 1
ATOM 1543 C CA . GLU A 1 192 ? 14.343 0.264 -17.274 1.00 78.31 192 GLU A CA 1
ATOM 1544 C C . GLU A 1 192 ? 15.393 -0.802 -16.981 1.00 78.31 192 GLU A C 1
ATOM 1546 O O . GLU A 1 192 ? 16.528 -0.475 -16.627 1.00 78.31 192 GLU A O 1
ATOM 1551 N N . ASN A 1 193 ? 15.014 -2.077 -17.091 1.00 55.00 193 ASN A N 1
ATOM 1552 C CA . ASN A 1 193 ? 16.007 -3.124 -17.196 1.00 55.00 193 ASN A CA 1
ATOM 1553 C C . ASN A 1 193 ? 16.833 -2.750 -18.418 1.00 55.00 193 ASN A C 1
ATOM 1555 O O . ASN A 1 193 ? 16.406 -2.934 -19.558 1.00 55.00 193 ASN A O 1
ATOM 1559 N N . SER A 1 194 ? 18.042 -2.252 -18.187 1.00 45.72 194 SER A N 1
ATOM 1560 C CA . SER A 1 194 ? 19.059 -2.083 -19.209 1.00 45.72 194 SER A CA 1
ATOM 1561 C C . SER A 1 194 ? 19.573 -3.443 -19.696 1.00 45.72 194 SER A C 1
ATOM 1563 O O . SER A 1 194 ? 20.693 -3.550 -20.170 1.00 45.72 194 SER A O 1
ATOM 1565 N N . ASN A 1 195 ? 18.699 -4.448 -19.789 1.00 44.16 195 ASN A N 1
ATOM 1566 C CA . ASN A 1 195 ? 18.712 -5.378 -20.906 1.00 44.16 195 ASN A CA 1
ATOM 1567 C C . ASN A 1 195 ? 18.282 -4.650 -22.196 1.00 44.16 195 ASN A C 1
ATOM 1569 O O . ASN A 1 195 ? 17.537 -5.177 -23.019 1.00 44.16 195 ASN A O 1
ATOM 1573 N N . LYS A 1 196 ? 18.861 -3.471 -22.462 1.00 42.94 196 LYS A N 1
ATOM 1574 C CA . LYS A 1 196 ? 19.321 -3.215 -23.817 1.00 42.94 196 LYS A CA 1
ATOM 1575 C C . LYS A 1 196 ? 20.362 -4.294 -24.037 1.00 42.94 196 LYS A C 1
ATOM 1577 O O . LYS A 1 196 ? 21.525 -4.119 -23.689 1.00 42.94 196 LYS A O 1
ATOM 1582 N N . VAL A 1 197 ? 19.934 -5.442 -24.565 1.00 47.78 197 VAL A N 1
ATOM 1583 C CA . VAL A 1 197 ? 20.865 -6.330 -25.243 1.00 47.78 197 VAL A CA 1
ATOM 1584 C C . VAL A 1 197 ? 21.562 -5.399 -26.219 1.00 47.78 197 VAL A C 1
ATOM 1586 O O . VAL A 1 197 ? 20.938 -4.896 -27.152 1.00 47.78 197 VAL A O 1
ATOM 1589 N N . HIS A 1 198 ? 22.819 -5.058 -25.941 1.00 47.66 198 HIS A N 1
ATOM 1590 C CA . HIS A 1 198 ? 23.664 -4.378 -26.901 1.00 47.66 198 HIS A CA 1
ATOM 1591 C C . HIS A 1 198 ? 23.896 -5.410 -27.993 1.00 47.66 198 HIS A C 1
ATOM 1593 O O . HIS A 1 198 ? 24.883 -6.143 -28.012 1.00 47.66 198 HIS A O 1
ATOM 1599 N N . VAL A 1 199 ? 22.902 -5.543 -28.866 1.00 55.81 199 VAL A N 1
ATOM 1600 C CA . VAL A 1 199 ? 22.982 -6.416 -30.010 1.00 55.81 199 VAL A CA 1
ATOM 1601 C C . VAL A 1 199 ? 23.952 -5.714 -30.933 1.00 55.81 199 VAL A C 1
ATOM 1603 O O . VAL A 1 199 ? 23.641 -4.714 -31.578 1.00 55.81 199 VAL A O 1
ATOM 1606 N N . ASN A 1 200 ? 25.194 -6.180 -30.893 1.00 71.44 200 ASN A N 1
ATOM 1607 C CA . ASN A 1 200 ? 26.212 -5.711 -31.802 1.00 71.44 200 ASN A CA 1
ATOM 1608 C C . ASN A 1 200 ? 25.693 -5.994 -33.218 1.00 71.44 200 ASN A C 1
ATOM 1610 O O . ASN A 1 200 ? 25.546 -7.153 -33.603 1.00 71.44 200 ASN A O 1
ATOM 1614 N N . ALA A 1 201 ? 25.380 -4.938 -33.971 1.00 70.38 201 ALA A N 1
ATOM 1615 C CA . ALA A 1 201 ? 24.810 -5.052 -35.310 1.00 70.38 201 ALA A CA 1
ATOM 1616 C C . ALA A 1 201 ? 25.693 -5.904 -36.240 1.00 70.38 201 ALA A C 1
ATOM 1618 O O . ALA A 1 201 ? 25.167 -6.629 -37.081 1.00 70.38 201 ALA A O 1
ATOM 1619 N N . ALA A 1 202 ? 27.017 -5.898 -36.033 1.00 73.44 202 ALA A N 1
ATOM 1620 C CA . ALA A 1 202 ? 27.937 -6.771 -36.759 1.00 73.44 202 ALA A CA 1
ATOM 1621 C C . ALA A 1 202 ? 27.743 -8.252 -36.390 1.00 73.44 202 ALA A C 1
ATOM 1623 O O . ALA A 1 202 ? 27.768 -9.116 -37.260 1.00 73.44 202 ALA A O 1
ATOM 1624 N N . LYS A 1 203 ? 27.470 -8.545 -35.111 1.00 79.50 203 LYS A N 1
ATOM 1625 C CA . LYS A 1 203 ? 27.197 -9.905 -34.624 1.00 79.50 203 LYS A CA 1
ATOM 1626 C C . LYS A 1 203 ? 25.856 -10.434 -35.139 1.00 79.50 203 LYS A C 1
ATOM 1628 O O . LYS A 1 203 ? 25.781 -11.598 -35.507 1.00 79.50 203 LYS A O 1
ATOM 1633 N N . ILE A 1 204 ? 24.821 -9.591 -35.223 1.00 82.81 204 ILE A N 1
ATOM 1634 C CA . ILE A 1 204 ? 23.548 -9.975 -35.864 1.00 82.81 204 ILE A CA 1
ATOM 1635 C C . ILE A 1 204 ? 23.764 -10.257 -37.350 1.00 82.81 204 ILE A C 1
ATOM 1637 O O . ILE A 1 204 ? 23.306 -11.284 -37.836 1.00 82.81 204 ILE A O 1
ATOM 1641 N N . GLY A 1 205 ? 24.467 -9.367 -38.057 1.00 84.69 205 GLY A N 1
ATOM 1642 C CA . GLY A 1 205 ? 24.750 -9.539 -39.481 1.00 84.69 205 GLY A CA 1
ATOM 1643 C C . GLY A 1 205 ? 25.431 -10.874 -39.777 1.00 84.69 205 GLY A C 1
ATOM 1644 O O . GLY A 1 205 ? 24.993 -11.597 -40.668 1.00 84.69 205 GLY A O 1
ATOM 1645 N N . GLN A 1 206 ? 26.420 -11.247 -38.961 1.00 85.31 206 GLN A N 1
ATOM 1646 C CA . GLN A 1 206 ? 27.089 -12.541 -39.074 1.00 85.31 206 GLN A CA 1
ATOM 1647 C C . GLN A 1 206 ? 26.142 -13.719 -38.791 1.00 85.31 206 GLN A C 1
ATOM 1649 O O . GLN A 1 206 ? 26.101 -14.663 -39.566 1.00 85.31 206 GLN A O 1
ATOM 1654 N N . ILE A 1 207 ? 25.312 -13.643 -37.745 1.00 87.88 207 ILE A N 1
ATOM 1655 C CA . ILE A 1 207 ? 24.334 -14.701 -37.426 1.00 87.88 207 ILE A CA 1
ATOM 1656 C C . ILE A 1 207 ? 23.321 -14.900 -38.564 1.00 87.88 207 ILE A C 1
ATOM 1658 O O . ILE A 1 207 ? 22.943 -16.030 -38.869 1.00 87.88 207 ILE A O 1
ATOM 1662 N N . LEU A 1 208 ? 22.854 -13.816 -39.188 1.00 90.88 208 LEU A N 1
ATOM 1663 C CA . LEU A 1 208 ? 21.909 -13.886 -40.305 1.00 90.88 208 LEU A CA 1
ATOM 1664 C C . LEU A 1 208 ? 22.550 -14.504 -41.555 1.00 90.88 208 LEU A C 1
ATOM 1666 O O . LEU A 1 208 ? 21.878 -15.247 -42.274 1.00 90.88 208 LEU A O 1
ATOM 1670 N N . LEU A 1 209 ? 23.837 -14.230 -41.787 1.00 90.38 209 LEU A N 1
ATOM 1671 C CA . LEU A 1 209 ? 24.623 -14.850 -42.850 1.00 90.38 209 LEU A CA 1
ATOM 1672 C C . LEU A 1 209 ? 24.829 -16.350 -42.589 1.00 90.38 209 LEU A C 1
ATOM 1674 O O . LEU A 1 209 ? 24.560 -17.165 -43.469 1.00 90.38 209 LEU A O 1
ATOM 1678 N N . ASP A 1 210 ? 25.219 -16.721 -41.366 1.00 89.62 210 ASP A N 1
ATOM 1679 C CA . ASP A 1 210 ? 25.447 -18.116 -40.962 1.00 89.62 210 ASP A CA 1
ATOM 1680 C C . ASP A 1 210 ? 24.160 -18.951 -41.079 1.00 89.62 210 ASP A C 1
ATOM 1682 O O . ASP A 1 210 ? 24.184 -20.112 -41.491 1.00 89.62 210 ASP A O 1
ATOM 1686 N N . LYS A 1 211 ? 23.005 -18.340 -40.779 1.00 93.12 211 LYS A N 1
ATOM 1687 C CA . LYS A 1 211 ? 21.677 -18.948 -40.961 1.00 93.12 211 LYS A CA 1
ATOM 1688 C C . LYS A 1 211 ? 21.163 -18.915 -42.404 1.00 93.12 211 LYS A C 1
ATOM 1690 O O . LYS A 1 211 ? 20.044 -19.364 -42.641 1.00 93.12 211 LYS A O 1
ATOM 1695 N N . LYS A 1 212 ? 21.949 -18.399 -43.355 1.00 91.56 212 LYS A N 1
ATOM 1696 C CA . LYS A 1 212 ? 21.589 -18.249 -44.777 1.00 91.56 212 LYS A CA 1
ATOM 1697 C C . LYS A 1 212 ? 20.301 -17.442 -45.005 1.00 91.56 212 LYS A C 1
ATOM 1699 O O . LYS A 1 212 ? 19.601 -17.658 -45.988 1.00 91.56 212 LYS A O 1
ATOM 1704 N N . LEU A 1 213 ? 19.982 -16.520 -44.094 1.00 91.69 213 LEU A N 1
ATOM 1705 C CA . LEU A 1 213 ? 18.826 -15.621 -44.206 1.00 91.69 213 LEU A CA 1
ATOM 1706 C C . LEU A 1 213 ? 19.146 -14.378 -45.044 1.00 91.69 213 LEU A C 1
ATOM 1708 O O . LEU A 1 213 ? 18.243 -13.751 -45.589 1.00 91.69 213 LEU A O 1
ATOM 1712 N N . ILE A 1 214 ? 20.428 -14.026 -45.137 1.00 91.75 214 ILE A N 1
ATOM 1713 C CA . ILE A 1 214 ? 20.956 -12.964 -45.996 1.00 91.75 214 ILE A CA 1
ATOM 1714 C C . ILE A 1 214 ? 22.213 -13.466 -46.709 1.00 91.75 214 ILE A C 1
ATOM 1716 O O . ILE A 1 214 ? 22.840 -14.431 -46.272 1.00 91.75 214 ILE A O 1
ATOM 1720 N N . THR A 1 215 ? 22.604 -12.792 -47.788 1.00 93.00 215 THR A N 1
ATOM 1721 C CA . THR A 1 215 ? 23.871 -13.046 -48.485 1.00 93.00 215 THR A CA 1
ATOM 1722 C C . THR A 1 215 ? 24.977 -12.115 -47.984 1.00 93.00 215 THR A C 1
ATOM 1724 O O . THR A 1 215 ? 24.720 -11.084 -47.352 1.00 93.00 215 THR A O 1
ATOM 1727 N N . GLN A 1 216 ? 26.230 -12.456 -48.298 1.00 90.69 216 GLN A N 1
ATOM 1728 C CA . GLN A 1 216 ? 27.387 -11.618 -47.969 1.00 90.69 216 GLN A CA 1
ATOM 1729 C C . GLN A 1 216 ? 27.303 -10.238 -48.645 1.00 90.69 216 GLN A C 1
ATOM 1731 O O . GLN A 1 216 ? 27.715 -9.238 -48.059 1.00 90.69 216 GLN A O 1
ATOM 1736 N N . GLU A 1 217 ? 26.736 -10.170 -49.851 1.00 91.31 217 GLU A N 1
ATOM 1737 C CA . GLU A 1 217 ? 26.511 -8.917 -50.580 1.00 91.31 217 GLU A CA 1
ATOM 1738 C C . GLU A 1 217 ? 25.547 -7.993 -49.831 1.00 91.31 217 GLU A C 1
ATOM 1740 O O . GLU A 1 217 ? 25.889 -6.840 -49.566 1.00 91.31 217 GLU A O 1
ATOM 1745 N N . VAL A 1 218 ? 24.400 -8.523 -49.389 1.00 88.88 218 VAL A N 1
ATOM 1746 C CA . VAL A 1 218 ? 23.397 -7.766 -48.619 1.00 88.88 218 VAL A CA 1
ATOM 1747 C C . VAL A 1 218 ? 23.979 -7.255 -47.297 1.00 88.88 218 VAL A C 1
ATOM 1749 O O . VAL A 1 218 ? 23.706 -6.122 -46.885 1.00 88.88 218 VAL A O 1
ATOM 1752 N N . LEU A 1 219 ? 24.821 -8.055 -46.634 1.00 88.00 219 LEU A N 1
ATOM 1753 C CA . LEU A 1 219 ? 25.513 -7.634 -45.414 1.00 88.00 219 LEU A CA 1
ATOM 1754 C C . LEU A 1 219 ? 26.489 -6.474 -45.684 1.00 88.00 219 LEU A C 1
ATOM 1756 O O . LEU A 1 219 ? 26.489 -5.483 -44.949 1.00 88.00 219 LEU A O 1
ATOM 1760 N N . ASN A 1 220 ? 27.288 -6.565 -46.748 1.00 88.75 220 ASN A N 1
ATOM 1761 C CA . ASN A 1 220 ? 28.264 -5.536 -47.114 1.00 88.75 220 ASN A CA 1
ATOM 1762 C C . ASN A 1 220 ? 27.590 -4.210 -47.495 1.00 88.75 220 ASN A C 1
ATOM 1764 O O . ASN A 1 220 ? 28.026 -3.142 -47.051 1.00 88.75 220 ASN A O 1
ATOM 1768 N N . GLU A 1 221 ? 26.504 -4.269 -48.266 1.00 89.38 221 GLU A N 1
ATOM 1769 C CA . GLU A 1 221 ? 25.711 -3.097 -48.640 1.00 89.38 221 GLU A CA 1
ATOM 1770 C C . GLU A 1 221 ? 25.080 -2.436 -47.407 1.00 89.38 221 GLU A C 1
ATOM 1772 O O . GLU A 1 221 ? 25.210 -1.226 -47.199 1.00 89.38 221 GLU A O 1
ATOM 1777 N N . SER A 1 222 ? 24.503 -3.240 -46.510 1.00 84.56 222 SER A N 1
ATOM 1778 C CA . SER A 1 222 ? 23.927 -2.758 -45.251 1.00 84.56 222 SER A CA 1
ATOM 1779 C C . SER A 1 222 ? 24.963 -2.046 -44.372 1.00 84.56 222 SER A C 1
ATOM 1781 O O . SER A 1 222 ? 24.681 -0.987 -43.801 1.00 84.56 222 SER A O 1
ATOM 1783 N N . LEU A 1 223 ? 26.187 -2.581 -44.279 1.00 86.06 223 LEU A N 1
ATOM 1784 C CA . LEU A 1 223 ? 27.287 -1.958 -43.535 1.00 86.06 223 LEU A CA 1
ATOM 1785 C C . LEU A 1 223 ? 27.752 -0.642 -44.174 1.00 86.06 223 LEU A C 1
ATOM 1787 O O . LEU A 1 223 ? 28.085 0.305 -43.452 1.00 86.06 223 LEU A O 1
ATOM 1791 N N . LYS A 1 224 ? 27.751 -0.553 -45.509 1.00 86.62 224 LYS A N 1
ATOM 1792 C CA . LYS A 1 224 ? 28.066 0.679 -46.245 1.00 86.62 224 LYS A CA 1
ATOM 1793 C C . LYS A 1 224 ? 27.030 1.772 -45.960 1.00 86.62 224 LYS A C 1
ATOM 1795 O O . LYS A 1 224 ? 27.408 2.863 -45.533 1.00 86.62 224 LYS A O 1
ATOM 1800 N N . ILE A 1 225 ? 25.739 1.447 -46.058 1.00 84.56 225 ILE A N 1
ATOM 1801 C CA . ILE A 1 225 ? 24.632 2.370 -45.753 1.00 84.56 225 ILE A CA 1
ATOM 1802 C C . ILE A 1 225 ? 24.714 2.868 -44.302 1.00 84.56 225 ILE A C 1
ATOM 1804 O O . ILE A 1 225 ? 24.515 4.054 -44.028 1.00 84.56 225 ILE A O 1
ATOM 1808 N N . GLN A 1 226 ? 25.045 1.991 -43.349 1.00 80.00 226 GLN A N 1
ATOM 1809 C CA . GLN A 1 226 ? 25.218 2.390 -41.948 1.00 80.00 226 GLN A CA 1
ATOM 1810 C C . GLN A 1 226 ? 26.382 3.374 -41.751 1.00 80.00 226 GLN A C 1
ATOM 1812 O O . GLN A 1 226 ? 26.246 4.327 -40.977 1.00 80.00 226 GLN A O 1
ATOM 1817 N N . LYS A 1 227 ? 27.512 3.180 -42.447 1.00 82.12 227 LYS A N 1
ATOM 1818 C CA . LYS A 1 227 ? 28.649 4.118 -42.415 1.00 82.12 227 LYS A CA 1
ATOM 1819 C C . LYS A 1 227 ? 28.268 5.479 -43.001 1.00 82.12 227 LYS A C 1
ATOM 1821 O O . LYS A 1 227 ? 28.549 6.501 -42.380 1.00 82.12 227 LYS A O 1
ATOM 1826 N N . GLU A 1 228 ? 27.571 5.496 -44.134 1.00 81.50 228 GLU A N 1
ATOM 1827 C CA . GLU A 1 228 ? 27.104 6.726 -44.786 1.00 81.50 228 GLU A CA 1
ATOM 1828 C C . GLU A 1 228 ? 26.096 7.499 -43.921 1.00 81.50 228 GLU A C 1
ATOM 1830 O O . GLU A 1 228 ? 26.203 8.719 -43.776 1.00 81.50 228 GLU A O 1
ATOM 1835 N N . ARG A 1 229 ? 25.159 6.801 -43.263 1.00 75.62 229 ARG A N 1
ATOM 1836 C CA . ARG A 1 229 ? 24.213 7.415 -42.313 1.00 75.62 229 ARG A CA 1
ATOM 1837 C C . ARG A 1 229 ? 24.914 7.994 -41.082 1.00 75.62 229 ARG A C 1
ATOM 1839 O O . ARG A 1 229 ? 24.560 9.089 -40.652 1.00 75.62 229 ARG A O 1
ATOM 1846 N N . LYS A 1 230 ? 25.927 7.306 -40.536 1.00 71.75 230 LYS A N 1
ATOM 1847 C CA . LYS A 1 230 ? 26.744 7.831 -39.424 1.00 71.75 230 LYS A CA 1
ATOM 1848 C C . LYS A 1 230 ? 27.541 9.075 -39.817 1.00 71.75 230 LYS A C 1
ATOM 1850 O O . LYS A 1 230 ? 27.688 9.970 -38.991 1.00 71.75 230 LYS A O 1
ATOM 1855 N N . LEU A 1 231 ? 28.034 9.138 -41.055 1.00 63.88 231 LEU A N 1
ATOM 1856 C CA . LEU A 1 231 ? 28.709 10.322 -41.587 1.00 63.88 231 LEU A CA 1
ATOM 1857 C C . LEU A 1 231 ? 27.722 11.489 -41.719 1.00 63.88 231 LEU A C 1
ATOM 1859 O O . LEU A 1 231 ? 27.971 12.542 -41.144 1.00 63.88 231 LEU A O 1
ATOM 1863 N N . LYS A 1 232 ? 26.559 11.289 -42.354 1.00 62.44 232 LYS A N 1
ATOM 1864 C CA . LYS A 1 232 ? 25.529 12.338 -42.492 1.00 62.44 232 LYS A CA 1
ATOM 1865 C C . LYS A 1 232 ? 25.003 12.848 -41.146 1.00 62.44 232 LYS A C 1
ATOM 1867 O O . LYS A 1 232 ? 24.878 14.052 -40.972 1.00 62.44 232 LYS A O 1
ATOM 1872 N N . GLY A 1 233 ? 24.773 11.969 -40.169 1.00 54.09 233 GLY A N 1
ATOM 1873 C CA . GLY A 1 233 ? 24.327 12.361 -38.825 1.00 54.09 233 GLY A CA 1
ATOM 1874 C C . GLY A 1 233 ? 25.356 13.162 -38.010 1.00 54.09 233 GLY A C 1
ATOM 1875 O O . GLY A 1 233 ? 24.977 13.825 -37.049 1.00 54.09 233 GLY A O 1
ATOM 1876 N N . LYS A 1 234 ? 26.643 13.138 -38.390 1.00 49.50 234 LYS A N 1
ATOM 1877 C CA . LYS A 1 234 ? 27.701 13.952 -37.765 1.00 49.50 234 LYS A CA 1
ATOM 1878 C C . LYS A 1 234 ? 27.736 15.397 -38.279 1.00 49.50 234 LYS A C 1
ATOM 1880 O O . LYS A 1 234 ? 28.161 16.270 -37.532 1.00 49.50 234 LYS A O 1
ATOM 1885 N N . TYR A 1 235 ? 27.272 15.655 -39.504 1.00 48.72 235 TYR A N 1
ATOM 1886 C CA . TYR A 1 235 ? 27.285 16.993 -40.117 1.00 48.72 235 TYR A CA 1
ATOM 1887 C C . TYR A 1 235 ? 26.042 17.846 -39.802 1.00 48.72 235 TYR A C 1
ATOM 1889 O O . TYR A 1 235 ? 26.026 19.022 -40.133 1.00 48.72 235 TYR A O 1
ATOM 1897 N N . ILE A 1 236 ? 25.024 17.302 -39.120 1.00 44.03 236 ILE A N 1
ATOM 1898 C CA . ILE A 1 236 ? 23.786 18.032 -38.755 1.00 44.03 236 ILE A CA 1
ATOM 1899 C C . ILE A 1 236 ? 23.911 18.707 -37.362 1.00 44.03 236 ILE A C 1
ATOM 1901 O O . ILE A 1 236 ? 22.936 19.176 -36.795 1.00 44.03 236 ILE A O 1
ATOM 1905 N N . LYS A 1 237 ? 25.119 18.782 -36.783 1.00 46.31 237 LYS A N 1
ATOM 1906 C CA . LYS A 1 237 ? 25.392 19.454 -35.492 1.00 46.31 237 LYS A CA 1
ATOM 1907 C C . LYS A 1 237 ? 26.303 20.689 -35.599 1.00 46.31 237 LYS A C 1
ATOM 1909 O O . LYS A 1 237 ? 26.980 21.030 -34.639 1.00 46.31 237 LYS A O 1
ATOM 1914 N N . LEU A 1 238 ? 26.336 21.348 -36.755 1.00 45.28 238 LEU A N 1
ATOM 1915 C CA . LEU A 1 238 ? 26.980 22.655 -36.924 1.00 45.28 238 LEU A CA 1
ATOM 1916 C C . LEU A 1 238 ? 25.944 23.614 -37.509 1.00 45.28 238 LEU A C 1
ATOM 1918 O O . LEU A 1 238 ? 25.758 23.680 -38.720 1.00 45.28 238 LEU A O 1
ATOM 1922 N N . GLY A 1 239 ? 25.224 24.272 -36.613 1.00 41.19 239 GLY A N 1
ATOM 1923 C CA . GLY A 1 239 ? 24.156 25.216 -36.909 1.00 41.19 239 GLY A CA 1
ATOM 1924 C C . GLY A 1 239 ? 23.549 25.672 -35.592 1.00 41.19 239 GLY A C 1
ATOM 1925 O O . GLY A 1 239 ? 22.462 25.214 -35.245 1.00 41.19 239 GLY A O 1
ATOM 1926 N N . ASP A 1 240 ? 24.334 26.457 -34.850 1.00 41.62 240 ASP A N 1
ATOM 1927 C CA . ASP A 1 240 ? 23.819 27.403 -33.854 1.00 41.62 240 ASP A CA 1
ATOM 1928 C C . ASP A 1 240 ? 23.094 28.551 -34.576 1.00 41.62 240 ASP A C 1
ATOM 1930 O O . ASP A 1 240 ? 23.577 28.950 -35.666 1.00 41.62 240 ASP A O 1
#